Protein AF-A0A967L8W3-F1 (afdb_monomer_lite)

Structure (mmCIF, N/CA/C/O backbone):
data_AF-A0A967L8W3-F1
#
_entry.id   AF-A0A967L8W3-F1
#
loop_
_atom_site.group_PDB
_atom_site.id
_atom_site.type_symbol
_atom_site.label_atom_id
_atom_site.label_alt_id
_atom_site.label_comp_id
_atom_site.label_asym_id
_atom_site.label_entity_id
_atom_site.label_seq_id
_atom_site.pdbx_PDB_ins_code
_atom_site.Cartn_x
_atom_site.Cartn_y
_atom_site.Cartn_z
_atom_site.occupancy
_atom_site.B_iso_or_equiv
_atom_site.auth_seq_id
_atom_site.auth_comp_id
_atom_site.auth_asym_id
_atom_site.auth_atom_id
_atom_site.pdbx_PDB_model_num
ATOM 1 N N . TYR A 1 1 ? 17.346 21.635 -2.320 1.00 33.31 1 TYR A N 1
ATOM 2 C CA . TYR A 1 1 ? 17.661 20.811 -3.501 1.00 33.31 1 TYR A CA 1
ATOM 3 C C . TYR A 1 1 ? 19.162 20.847 -3.716 1.00 33.31 1 TYR A C 1
ATOM 5 O O . TYR A 1 1 ? 19.654 21.741 -4.386 1.00 33.31 1 TYR A O 1
ATOM 13 N N . GLY A 1 2 ? 19.895 19.958 -3.038 1.00 28.59 2 GLY A N 1
ATOM 14 C CA . GLY A 1 2 ? 21.342 19.847 -3.207 1.00 28.59 2 GLY A CA 1
ATOM 15 C C . GLY A 1 2 ? 21.645 19.370 -4.621 1.00 28.59 2 GLY A C 1
ATOM 16 O O . GLY A 1 2 ? 21.092 18.373 -5.081 1.00 28.59 2 GLY A O 1
ATOM 17 N N . HIS A 1 3 ? 22.463 20.132 -5.324 1.00 30.12 3 HIS A N 1
ATOM 18 C CA . HIS A 1 3 ? 22.907 19.837 -6.671 1.00 30.12 3 HIS A CA 1
ATOM 19 C C . HIS A 1 3 ? 23.723 18.535 -6.656 1.00 30.12 3 HIS A C 1
ATOM 21 O O . HIS A 1 3 ? 24.809 18.490 -6.097 1.00 30.12 3 HIS A O 1
ATOM 27 N N . GLY A 1 4 ? 23.167 17.468 -7.229 1.00 34.34 4 GLY A N 1
ATOM 28 C CA . GLY A 1 4 ? 23.874 16.622 -8.196 1.00 34.34 4 GLY A CA 1
ATOM 29 C C . GLY A 1 4 ? 25.126 15.828 -7.803 1.00 34.34 4 GLY A C 1
ATOM 30 O O . GLY A 1 4 ? 25.642 15.156 -8.682 1.00 34.34 4 GLY A O 1
ATOM 31 N N . GLU A 1 5 ? 25.603 15.818 -6.557 1.00 34.72 5 GLU A N 1
ATOM 32 C CA . GLU A 1 5 ? 26.692 14.907 -6.130 1.00 34.72 5 GLU A CA 1
ATOM 33 C C . GLU A 1 5 ? 26.197 13.686 -5.334 1.00 34.72 5 GLU A C 1
ATOM 35 O O . GLU A 1 5 ? 26.957 12.971 -4.683 1.00 34.72 5 GLU A O 1
ATOM 40 N N . GLY A 1 6 ? 24.900 13.391 -5.402 1.00 35.00 6 GLY A N 1
ATOM 41 C CA . GLY A 1 6 ? 24.353 12.154 -4.860 1.00 35.00 6 GLY A CA 1
ATOM 42 C C . GLY A 1 6 ? 24.578 11.000 -5.829 1.00 35.00 6 GLY A C 1
ATOM 43 O O . GLY A 1 6 ? 23.702 10.741 -6.634 1.00 35.00 6 GLY A O 1
ATOM 44 N N . GLY A 1 7 ? 25.712 10.301 -5.741 1.00 42.81 7 GLY A N 1
ATOM 45 C CA . GLY A 1 7 ? 25.950 9.002 -6.390 1.00 42.81 7 GLY A CA 1
ATOM 46 C C . GLY A 1 7 ? 26.901 9.053 -7.586 1.00 42.81 7 GLY A C 1
ATOM 47 O O . GLY A 1 7 ? 26.472 9.148 -8.734 1.00 42.81 7 GLY A O 1
ATOM 48 N N . ALA A 1 8 ? 28.201 8.937 -7.310 1.00 42.66 8 ALA A N 1
ATOM 49 C CA . ALA A 1 8 ? 29.268 8.787 -8.297 1.00 42.66 8 ALA A CA 1
ATOM 50 C C . ALA A 1 8 ? 29.264 7.387 -8.953 1.00 42.66 8 ALA A C 1
ATOM 52 O O . ALA A 1 8 ? 30.201 6.601 -8.811 1.00 42.66 8 ALA A O 1
ATOM 53 N N . GLY A 1 9 ? 28.195 7.061 -9.675 1.00 50.88 9 GLY A N 1
ATOM 54 C CA . GLY A 1 9 ? 28.140 5.918 -10.581 1.00 50.88 9 GLY A CA 1
ATOM 55 C C . GLY A 1 9 ? 28.634 6.323 -11.971 1.00 50.88 9 GLY A C 1
ATOM 56 O O . GLY A 1 9 ? 28.259 7.369 -12.498 1.00 50.88 9 GLY A O 1
ATOM 57 N N . LYS A 1 10 ? 29.466 5.501 -12.619 1.00 53.72 10 LYS A N 1
ATOM 58 C CA . LYS A 1 10 ? 29.806 5.712 -14.037 1.00 53.72 10 LYS A CA 1
ATOM 59 C C . LYS A 1 10 ? 28.53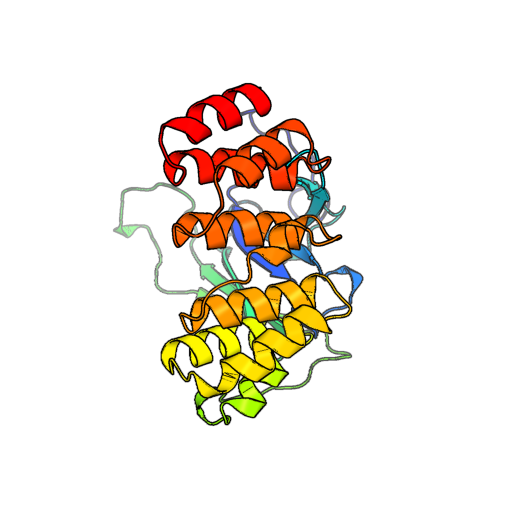5 5.520 -14.875 1.00 53.72 10 LYS A C 1
ATOM 61 O O . LYS A 1 10 ? 27.803 4.558 -14.637 1.00 53.72 10 LYS A O 1
ATOM 66 N N . ARG A 1 11 ? 28.281 6.372 -15.880 1.00 51.03 11 ARG A N 1
ATOM 67 C CA . ARG A 1 11 ? 27.199 6.152 -16.863 1.00 51.03 11 ARG A CA 1
ATOM 68 C C . ARG A 1 11 ? 27.318 4.728 -17.412 1.00 51.03 11 ARG A C 1
ATOM 70 O O . ARG A 1 11 ? 28.370 4.352 -17.924 1.00 51.03 11 ARG A O 1
ATOM 77 N N . GLY A 1 12 ? 26.255 3.942 -17.281 1.00 51.97 12 GLY A N 1
ATOM 78 C CA . GLY A 1 12 ? 26.257 2.536 -17.681 1.00 51.97 12 GLY A CA 1
ATOM 79 C C . GLY A 1 12 ? 26.605 1.530 -16.574 1.00 51.97 12 GLY A C 1
ATOM 80 O O . GLY A 1 12 ? 26.642 0.331 -16.836 1.00 51.97 12 GLY A O 1
ATOM 81 N N . SER A 1 13 ? 26.862 1.990 -15.348 1.00 50.72 13 SER A N 1
ATOM 82 C CA . SER A 1 13 ? 27.056 1.128 -14.179 1.00 50.72 13 SER A CA 1
ATOM 83 C C . SER A 1 13 ? 25.760 0.969 -13.387 1.00 50.72 13 SER A C 1
ATOM 85 O O . SER A 1 13 ? 24.912 1.851 -13.402 1.00 50.72 13 SER A O 1
ATOM 87 N N . ARG A 1 14 ? 25.629 -0.150 -12.666 1.00 52.03 14 ARG A N 1
ATOM 88 C CA . ARG A 1 14 ? 24.577 -0.349 -11.652 1.00 52.03 14 ARG A CA 1
ATOM 89 C C . ARG A 1 14 ? 24.990 0.183 -10.271 1.00 52.03 14 ARG A C 1
ATOM 91 O O . ARG A 1 14 ? 24.305 -0.092 -9.292 1.00 52.03 14 ARG A O 1
ATOM 98 N N . ALA A 1 15 ? 26.146 0.844 -10.165 1.00 50.12 15 ALA A N 1
ATOM 99 C CA . ALA A 1 15 ? 26.648 1.402 -8.914 1.00 50.12 15 ALA A CA 1
ATOM 100 C C . ALA A 1 15 ? 25.994 2.765 -8.668 1.00 50.12 15 ALA A C 1
ATOM 102 O O . ALA A 1 15 ? 25.866 3.530 -9.618 1.00 50.12 15 ALA A O 1
ATOM 103 N N . LEU A 1 16 ? 25.616 3.026 -7.407 1.00 52.22 16 LEU A N 1
ATOM 104 C CA . LEU A 1 16 ? 25.014 4.259 -6.867 1.00 52.22 16 LEU A CA 1
ATOM 105 C C . LEU A 1 16 ? 25.063 5.452 -7.835 1.00 52.22 16 LEU A C 1
ATOM 107 O O . LEU A 1 16 ? 25.998 6.246 -7.789 1.00 52.22 16 LEU A O 1
ATOM 111 N N . TYR A 1 17 ? 24.046 5.573 -8.687 1.00 49.88 17 TYR A N 1
ATOM 112 C CA . TYR A 1 17 ? 23.860 6.702 -9.589 1.00 49.88 17 TYR A CA 1
ATOM 113 C C . TYR A 1 17 ? 22.614 7.456 -9.132 1.00 49.88 17 TYR A C 1
ATOM 115 O O . TYR A 1 17 ? 21.496 6.954 -9.259 1.00 49.88 17 TYR A O 1
ATOM 123 N N . GLY A 1 18 ? 22.790 8.625 -8.525 1.00 45.34 18 GLY A N 1
ATOM 124 C CA . GLY A 1 18 ? 21.669 9.442 -8.062 1.00 45.34 18 GLY A CA 1
ATOM 125 C C . GLY A 1 18 ? 21.593 10.784 -8.783 1.00 45.34 18 GLY A C 1
ATOM 126 O O . GLY A 1 18 ? 22.333 11.051 -9.728 1.00 45.34 18 GLY A O 1
ATOM 127 N N . GLY A 1 19 ? 20.609 11.589 -8.379 1.00 56.03 19 GLY A N 1
ATOM 128 C CA . GLY A 1 19 ? 20.382 12.933 -8.915 1.00 56.03 19 GLY A CA 1
ATOM 129 C C . GLY A 1 19 ? 19.453 13.032 -10.128 1.00 56.03 19 GLY A C 1
ATOM 130 O O . GLY A 1 19 ? 19.681 13.892 -10.969 1.00 56.03 19 GLY A O 1
ATOM 131 N N . HIS A 1 20 ? 18.413 12.199 -10.248 1.00 65.81 20 HIS A N 1
ATOM 132 C CA . HIS A 1 20 ? 17.557 12.212 -11.442 1.00 65.81 20 HIS A CA 1
ATOM 133 C C . HIS A 1 20 ? 16.071 11.950 -11.142 1.00 65.81 20 HIS A C 1
ATOM 135 O O . HIS A 1 20 ? 15.726 11.377 -10.111 1.00 65.81 20 HIS A O 1
ATOM 141 N N . ALA A 1 21 ? 15.193 12.407 -12.043 1.00 80.31 21 ALA A N 1
ATOM 142 C CA . ALA A 1 21 ? 13.739 12.362 -11.901 1.00 80.31 21 ALA A CA 1
ATOM 143 C C . ALA A 1 21 ? 13.207 10.918 -11.835 1.00 80.31 21 ALA A C 1
ATOM 145 O O . ALA A 1 21 ? 13.195 10.197 -12.839 1.00 80.31 21 ALA A O 1
ATOM 146 N N . HIS A 1 22 ? 12.773 10.509 -10.639 1.00 88.75 22 HIS A N 1
ATOM 147 C CA . HIS A 1 22 ? 12.134 9.217 -10.411 1.00 88.75 22 HIS A CA 1
ATOM 148 C C . HIS A 1 22 ? 10.690 9.232 -10.915 1.00 88.75 22 HIS A C 1
ATOM 150 O O . HIS A 1 22 ? 9.924 10.142 -10.598 1.00 88.75 22 HIS A O 1
ATOM 156 N N . VAL A 1 23 ? 10.309 8.194 -11.653 1.00 90.62 23 VAL A N 1
ATOM 157 C CA . VAL A 1 23 ? 8.950 7.976 -12.172 1.00 90.62 23 VAL A CA 1
ATOM 158 C C . VAL A 1 23 ? 8.596 6.500 -12.054 1.00 90.62 23 VAL A C 1
ATOM 160 O O . VAL A 1 23 ? 9.498 5.679 -11.937 1.00 90.62 23 VAL A O 1
ATOM 163 N N . GLY A 1 24 ? 7.306 6.159 -12.048 1.00 93.00 24 GLY A N 1
ATOM 164 C CA . GLY A 1 24 ? 6.825 4.780 -11.903 1.00 93.00 24 GLY A CA 1
ATOM 165 C C . GLY A 1 24 ? 7.282 4.123 -10.602 1.00 93.00 24 GLY A C 1
ATOM 166 O O . GLY A 1 24 ? 8.414 3.668 -10.502 1.00 93.00 24 GLY A O 1
ATOM 167 N N . ALA A 1 25 ? 6.425 4.057 -9.587 1.00 95.06 25 ALA A N 1
ATOM 168 C CA . ALA A 1 25 ? 6.821 3.616 -8.249 1.00 95.06 25 ALA A CA 1
ATOM 169 C C . ALA A 1 25 ? 6.132 2.311 -7.846 1.00 95.06 25 ALA A C 1
ATOM 171 O O . ALA A 1 25 ? 4.906 2.203 -7.852 1.00 95.06 25 ALA A O 1
ATOM 172 N N . MET A 1 26 ? 6.926 1.337 -7.402 1.00 97.19 26 MET A N 1
ATOM 173 C CA . MET A 1 26 ? 6.432 0.030 -6.982 1.00 97.19 26 MET A CA 1
ATOM 174 C C . MET A 1 26 ? 7.164 -0.458 -5.735 1.00 97.19 26 MET A C 1
ATOM 176 O O . MET A 1 26 ? 8.384 -0.558 -5.733 1.00 97.19 26 MET A O 1
ATOM 180 N N . ILE A 1 27 ? 6.426 -0.870 -4.703 1.00 97.62 27 ILE A N 1
ATOM 181 C CA . ILE A 1 27 ? 6.976 -1.738 -3.651 1.00 97.62 27 ILE A CA 1
ATOM 182 C C . ILE A 1 27 ? 6.631 -3.179 -4.012 1.00 97.62 27 ILE A C 1
ATOM 184 O O . ILE A 1 27 ? 5.448 -3.515 -4.121 1.00 97.62 27 ILE A O 1
ATOM 188 N N . TYR A 1 28 ? 7.637 -4.027 -4.229 1.00 98.19 28 TYR A N 1
ATOM 189 C CA . TYR A 1 28 ? 7.394 -5.372 -4.745 1.00 98.19 28 TYR A CA 1
ATOM 190 C C . TYR A 1 28 ? 6.772 -6.291 -3.684 1.00 98.19 28 TYR A C 1
ATOM 192 O O . TYR A 1 28 ? 7.424 -6.689 -2.720 1.00 98.19 28 TYR A O 1
ATOM 200 N N . TYR A 1 29 ? 5.510 -6.673 -3.891 1.00 97.81 29 TYR A N 1
ATOM 201 C CA . TYR A 1 29 ? 4.799 -7.672 -3.081 1.00 97.81 29 TYR A CA 1
ATOM 202 C C . TYR A 1 29 ? 4.155 -8.778 -3.937 1.00 97.81 29 TYR A C 1
ATOM 204 O O . TYR A 1 29 ? 3.252 -9.483 -3.469 1.00 97.81 29 TYR A O 1
ATOM 212 N N . GLY A 1 30 ? 4.654 -8.980 -5.160 1.00 97.56 30 GLY A N 1
ATOM 213 C CA . GLY A 1 30 ? 4.378 -10.174 -5.962 1.00 97.56 30 GLY A CA 1
ATOM 214 C C . GLY A 1 30 ? 5.076 -11.417 -5.400 1.00 97.56 30 GLY A C 1
ATOM 215 O O . GLY A 1 30 ? 5.924 -11.325 -4.511 1.00 97.56 30 GLY A O 1
ATOM 216 N N . ASP A 1 31 ? 4.694 -12.596 -5.882 1.00 97.06 31 ASP A N 1
ATOM 217 C CA . ASP A 1 31 ? 5.218 -13.887 -5.420 1.00 97.06 31 ASP A CA 1
ATOM 218 C C . ASP A 1 31 ? 6.071 -14.634 -6.454 1.00 97.06 31 ASP A C 1
ATOM 220 O O . ASP A 1 31 ? 6.447 -15.778 -6.205 1.00 97.06 31 ASP A O 1
ATOM 224 N N . ASN A 1 32 ? 6.417 -13.985 -7.570 1.00 97.88 32 ASN A N 1
ATOM 225 C CA . ASN A 1 32 ? 7.284 -14.560 -8.595 1.00 97.88 32 ASN A CA 1
ATOM 226 C C . ASN A 1 32 ? 8.773 -14.313 -8.315 1.00 97.88 32 ASN A C 1
ATOM 228 O O . ASN A 1 32 ? 9.544 -15.268 -8.283 1.00 97.88 32 ASN A O 1
ATOM 232 N N . TRP A 1 33 ? 9.200 -13.064 -8.124 1.00 97.62 33 TRP A N 1
ATOM 233 C CA . TRP A 1 33 ? 10.606 -12.752 -7.871 1.00 97.62 33 TRP A CA 1
ATOM 234 C C . TRP A 1 33 ? 11.072 -13.304 -6.512 1.00 97.62 33 TRP A C 1
ATOM 236 O O . TRP A 1 33 ? 10.252 -13.452 -5.600 1.00 97.62 33 TRP A O 1
ATOM 246 N N . PRO A 1 34 ? 12.383 -13.573 -6.357 1.00 97.12 34 PRO A N 1
ATOM 247 C CA . PRO A 1 34 ? 12.975 -13.999 -5.093 1.00 97.12 34 PRO A CA 1
ATOM 248 C C . PRO A 1 34 ? 12.644 -13.088 -3.904 1.00 97.12 34 PRO A C 1
ATOM 250 O O . PRO A 1 34 ? 12.508 -11.870 -4.041 1.00 97.12 34 PRO A O 1
ATOM 253 N N . ASP A 1 35 ? 12.597 -13.684 -2.711 1.00 96.81 35 ASP A N 1
ATOM 254 C CA . ASP A 1 35 ? 12.212 -13.000 -1.469 1.00 96.81 35 ASP A CA 1
ATOM 255 C C . ASP A 1 35 ? 13.133 -11.831 -1.106 1.00 96.81 35 ASP A C 1
ATOM 257 O O . ASP A 1 35 ? 12.677 -10.872 -0.491 1.00 96.81 35 ASP A O 1
ATOM 261 N N . GLU A 1 36 ? 14.387 -11.843 -1.565 1.00 95.38 36 GLU A N 1
ATOM 262 C CA . GLU A 1 36 ? 15.327 -10.725 -1.402 1.00 95.38 36 GLU A CA 1
ATOM 263 C C . GLU A 1 36 ? 14.901 -9.423 -2.110 1.00 95.38 36 GLU A C 1
ATOM 265 O O . GLU A 1 36 ? 15.490 -8.367 -1.874 1.00 95.38 36 GLU A O 1
ATOM 270 N N . TYR A 1 37 ? 13.917 -9.468 -3.011 1.00 96.12 37 TYR A N 1
ATOM 271 C CA . TYR A 1 37 ? 13.352 -8.280 -3.658 1.00 96.12 37 TYR A CA 1
ATOM 272 C C . TYR A 1 37 ? 12.035 -7.841 -3.020 1.00 96.12 37 TYR A C 1
ATOM 274 O O . TYR A 1 37 ? 11.551 -6.741 -3.289 1.00 96.12 37 TYR A O 1
ATOM 282 N N . ARG A 1 38 ? 11.430 -8.689 -2.185 1.00 96.69 38 ARG A N 1
ATOM 283 C CA . ARG A 1 38 ? 10.117 -8.432 -1.606 1.00 96.69 38 ARG A CA 1
ATOM 284 C C . ARG A 1 38 ? 10.197 -7.327 -0.554 1.00 96.69 38 ARG A C 1
ATOM 286 O O . ARG A 1 38 ? 11.027 -7.364 0.344 1.00 96.69 38 ARG A O 1
ATOM 293 N N . GLY A 1 39 ? 9.310 -6.341 -0.660 1.00 96.44 39 GLY A N 1
ATOM 294 C CA . GLY A 1 39 ? 9.293 -5.154 0.197 1.00 96.44 39 GLY A CA 1
ATOM 295 C C . GLY A 1 39 ? 10.276 -4.053 -0.215 1.00 96.44 39 GLY A C 1
ATOM 296 O O . GLY A 1 39 ? 10.273 -2.991 0.403 1.00 96.44 39 GLY A O 1
ATOM 297 N N . HIS A 1 40 ? 11.083 -4.259 -1.259 1.00 97.00 40 HIS A N 1
ATOM 298 C CA . HIS A 1 40 ? 11.929 -3.205 -1.814 1.00 97.00 40 HIS A CA 1
ATOM 299 C C . HIS A 1 40 ? 11.126 -2.240 -2.684 1.00 97.00 40 HIS A C 1
ATOM 301 O O . HIS A 1 40 ? 10.166 -2.635 -3.352 1.00 97.00 40 HIS A O 1
ATOM 307 N N . LEU A 1 41 ? 11.547 -0.976 -2.668 1.00 96.56 41 LEU A N 1
ATOM 308 C CA . LEU A 1 41 ? 11.028 0.082 -3.520 1.00 96.56 41 LEU A CA 1
ATOM 309 C C . LEU A 1 41 ? 11.800 0.093 -4.840 1.00 96.56 41 LEU A C 1
ATOM 311 O O . LEU A 1 41 ? 13.026 0.179 -4.861 1.00 96.56 41 LEU A O 1
ATOM 315 N N . PHE A 1 42 ? 11.064 0.062 -5.939 1.00 96.19 42 PHE A N 1
ATOM 316 C CA . PHE A 1 42 ? 11.574 0.190 -7.290 1.00 96.19 42 PHE A CA 1
ATOM 317 C C . PHE A 1 42 ? 11.008 1.448 -7.928 1.00 96.19 42 PHE A C 1
ATOM 319 O O . PHE A 1 42 ? 9.829 1.765 -7.754 1.00 96.19 42 PHE A O 1
ATOM 326 N N . THR A 1 43 ? 11.863 2.153 -8.662 1.00 94.94 43 THR A N 1
ATOM 327 C CA . THR A 1 43 ? 11.471 3.310 -9.472 1.00 94.94 43 THR A CA 1
ATOM 328 C C . THR A 1 43 ? 12.176 3.278 -10.814 1.00 94.94 43 THR A C 1
ATOM 330 O O . THR A 1 43 ? 13.310 2.807 -10.897 1.00 94.94 43 THR A O 1
ATOM 333 N N . HIS A 1 44 ? 11.542 3.788 -11.865 1.00 92.56 44 HIS A N 1
ATOM 334 C CA . HIS A 1 44 ? 12.295 4.228 -13.031 1.00 92.56 44 HIS A CA 1
ATOM 335 C C . HIS A 1 44 ? 13.026 5.530 -12.734 1.00 92.56 44 HIS A C 1
ATOM 337 O O . HIS A 1 44 ? 12.639 6.320 -11.873 1.00 92.56 44 HIS A O 1
ATOM 343 N N . ASN A 1 45 ? 14.090 5.746 -13.490 1.00 87.62 45 ASN A N 1
ATOM 344 C CA . ASN A 1 45 ? 14.885 6.954 -13.472 1.00 87.62 45 ASN A CA 1
ATOM 345 C C . ASN A 1 45 ? 15.046 7.424 -14.913 1.00 87.62 45 ASN A C 1
ATOM 347 O O . ASN A 1 45 ? 15.748 6.773 -15.692 1.00 87.62 45 ASN A O 1
ATOM 351 N N . LEU A 1 46 ? 14.361 8.522 -15.245 1.00 81.62 46 LEU A N 1
ATOM 352 C CA . LEU A 1 46 ? 14.248 9.027 -16.616 1.00 81.62 46 LEU A CA 1
ATOM 353 C C . LEU A 1 46 ? 15.627 9.269 -17.235 1.00 81.62 46 LEU A C 1
ATOM 355 O O . LEU A 1 46 ? 15.984 8.670 -18.242 1.00 81.62 46 LEU A O 1
ATOM 359 N N . HIS A 1 47 ? 16.454 10.075 -16.579 1.00 79.00 47 HIS A N 1
ATOM 360 C CA . HIS A 1 47 ? 17.772 10.431 -17.105 1.00 79.00 47 HIS A CA 1
ATOM 361 C C . HIS A 1 47 ? 18.802 9.304 -16.983 1.00 79.00 47 HIS A C 1
ATOM 363 O O . HIS A 1 47 ? 19.658 9.133 -17.852 1.00 79.00 47 HIS A O 1
ATOM 369 N N . GLY A 1 48 ? 18.721 8.517 -15.908 1.00 80.25 48 GLY A N 1
ATOM 370 C CA . GLY A 1 48 ? 19.591 7.367 -15.684 1.00 80.25 48 GLY A CA 1
ATOM 371 C C . GLY A 1 48 ? 19.297 6.204 -16.630 1.00 80.25 48 GLY A C 1
ATOM 372 O O . GLY A 1 48 ? 20.155 5.340 -16.799 1.00 80.25 48 GLY A O 1
ATOM 373 N N . ARG A 1 49 ? 18.121 6.197 -17.279 1.00 87.25 49 ARG A N 1
ATOM 374 C CA . ARG A 1 49 ? 17.636 5.129 -18.170 1.00 87.25 49 ARG A CA 1
ATOM 375 C C . ARG A 1 49 ? 17.703 3.772 -17.481 1.00 87.25 49 ARG A C 1
ATOM 377 O O . ARG A 1 49 ? 18.219 2.792 -18.010 1.00 87.25 49 ARG A O 1
ATOM 384 N N . GLN A 1 50 ? 17.246 3.747 -16.237 1.00 87.62 50 GLN A N 1
ATOM 385 C CA . GLN A 1 50 ? 17.445 2.617 -15.343 1.00 87.62 50 GLN A CA 1
ATOM 386 C C . GLN A 1 50 ? 16.237 2.379 -14.448 1.00 87.62 50 GLN A C 1
ATOM 388 O O . GLN A 1 50 ? 15.361 3.233 -14.300 1.00 87.62 50 GLN A O 1
ATOM 393 N N . MET A 1 51 ? 16.207 1.192 -13.852 1.00 91.75 51 MET A N 1
ATOM 394 C CA . MET A 1 51 ? 15.316 0.859 -12.752 1.00 91.75 51 MET A CA 1
ATOM 395 C C . MET A 1 51 ? 16.127 0.856 -11.462 1.00 91.75 51 MET A C 1
ATOM 397 O O . MET A 1 51 ? 16.958 -0.029 -11.247 1.00 91.75 51 MET A O 1
ATOM 401 N N . ASN A 1 52 ? 15.868 1.830 -10.598 1.00 91.56 52 ASN A N 1
ATOM 402 C CA . ASN A 1 52 ? 16.468 1.885 -9.279 1.00 91.56 52 ASN A CA 1
ATOM 403 C C . ASN A 1 52 ? 15.847 0.844 -8.343 1.00 91.56 52 ASN A C 1
ATOM 405 O O . ASN A 1 52 ? 14.645 0.580 -8.407 1.00 91.56 52 ASN A O 1
ATOM 409 N N . ARG A 1 53 ? 16.663 0.314 -7.424 1.00 92.81 53 ARG A N 1
ATOM 410 C CA . ARG A 1 53 ? 16.235 -0.570 -6.327 1.00 92.81 53 ARG A CA 1
ATOM 411 C C . ARG A 1 53 ? 16.665 0.021 -4.989 1.00 92.81 53 ARG A C 1
ATOM 413 O O . ARG A 1 53 ? 17.853 0.244 -4.740 1.00 92.81 53 ARG A O 1
ATOM 420 N N . GLN A 1 54 ? 15.698 0.219 -4.107 1.00 93.00 54 GLN A N 1
ATOM 421 C CA . GLN A 1 54 ? 15.861 0.862 -2.810 1.00 93.00 54 GLN A CA 1
ATOM 422 C C . GLN A 1 54 ? 15.215 0.022 -1.699 1.00 93.00 54 GLN A C 1
ATOM 424 O O . GLN A 1 54 ? 14.319 -0.788 -1.940 1.00 93.00 54 GLN A O 1
ATOM 429 N N . VAL A 1 55 ? 15.682 0.210 -0.470 1.00 94.12 55 VAL A N 1
ATOM 430 C CA . VAL A 1 55 ? 15.212 -0.479 0.733 1.00 94.12 55 VAL A CA 1
ATOM 431 C C . VAL A 1 55 ? 14.668 0.559 1.703 1.00 94.12 55 VAL A C 1
ATOM 433 O O . VAL A 1 55 ? 15.377 1.495 2.071 1.00 94.12 55 VAL A O 1
ATOM 436 N N . ASN A 1 56 ? 13.425 0.369 2.140 1.00 93.12 56 ASN A N 1
ATOM 437 C CA . ASN A 1 56 ? 12.795 1.226 3.139 1.00 93.12 56 ASN A CA 1
ATOM 438 C C . ASN A 1 56 ? 13.161 0.719 4.538 1.00 93.12 56 ASN A C 1
ATOM 440 O O . ASN A 1 56 ? 12.792 -0.393 4.917 1.00 93.12 56 ASN A O 1
ATOM 444 N N . LYS A 1 57 ? 13.865 1.535 5.318 1.00 93.50 57 LYS A N 1
ATOM 445 C CA . LYS A 1 57 ? 14.204 1.273 6.720 1.00 93.50 57 LYS A CA 1
ATOM 446 C C . LYS A 1 57 ? 13.335 2.145 7.612 1.00 93.50 57 LYS A C 1
ATOM 448 O O . LYS A 1 57 ? 13.155 3.321 7.327 1.00 93.50 57 LYS A O 1
ATOM 453 N N . ARG A 1 58 ? 12.771 1.590 8.685 1.00 91.06 58 ARG A N 1
ATOM 454 C CA . ARG A 1 58 ? 11.990 2.385 9.646 1.00 91.06 58 ARG A CA 1
ATOM 455 C C . ARG A 1 58 ? 12.895 3.415 10.321 1.00 91.06 58 ARG A C 1
ATOM 457 O O . ARG A 1 58 ? 13.956 3.050 10.818 1.00 91.06 58 ARG A O 1
ATOM 464 N N . PHE A 1 59 ? 12.444 4.665 10.365 1.00 91.88 59 PHE A N 1
ATOM 465 C CA . PHE A 1 59 ? 13.110 5.744 11.090 1.00 91.88 59 PHE A CA 1
ATOM 466 C C . PHE A 1 59 ? 12.059 6.694 11.667 1.00 91.88 59 PHE A C 1
ATOM 468 O O . PHE A 1 59 ? 11.256 7.277 10.935 1.00 91.88 59 PHE A O 1
ATOM 475 N N . GLY A 1 60 ? 12.029 6.798 12.994 1.00 91.19 60 GLY A N 1
ATOM 476 C CA . GLY A 1 60 ? 11.001 7.537 13.719 1.00 91.19 60 GLY A CA 1
ATOM 477 C C . GLY A 1 60 ? 9.571 7.111 13.354 1.00 91.19 60 GLY A C 1
ATOM 478 O O . GLY A 1 60 ? 9.239 5.921 13.361 1.00 91.19 60 GLY A O 1
ATOM 479 N N . SER A 1 61 ? 8.721 8.083 13.012 1.00 91.75 61 SER A N 1
ATOM 480 C CA . SER A 1 61 ? 7.343 7.871 12.537 1.00 91.75 61 SER A CA 1
ATOM 481 C C . SER A 1 61 ? 7.232 7.545 11.037 1.00 91.75 61 SER A C 1
ATOM 483 O O . SER A 1 61 ? 6.124 7.338 10.538 1.00 91.75 61 SER A O 1
ATOM 485 N N . GLY A 1 62 ? 8.358 7.468 10.318 1.00 91.62 62 GLY A N 1
ATOM 486 C CA . GLY A 1 62 ? 8.417 7.257 8.874 1.00 91.62 62 GLY A CA 1
ATOM 487 C C . GLY A 1 62 ? 9.458 6.220 8.448 1.00 91.62 62 GLY A C 1
ATOM 488 O O . GLY A 1 62 ? 9.688 5.208 9.122 1.00 91.62 62 GLY A O 1
ATOM 489 N N . TYR A 1 63 ? 10.055 6.463 7.280 1.00 92.12 63 TYR A N 1
ATOM 490 C CA . TYR A 1 63 ? 11.052 5.587 6.675 1.00 92.12 63 TYR A CA 1
ATOM 491 C C . TYR A 1 63 ? 12.212 6.394 6.099 1.00 92.12 63 TYR A C 1
ATOM 493 O O . TYR A 1 63 ? 12.002 7.392 5.412 1.00 92.12 63 TYR A O 1
ATOM 501 N N . GLU A 1 64 ? 13.424 5.897 6.310 1.00 92.31 64 GLU A N 1
ATOM 502 C CA . GLU A 1 64 ? 14.589 6.238 5.508 1.00 92.31 64 GLU A CA 1
ATOM 503 C C . GLU A 1 64 ? 14.695 5.255 4.351 1.00 92.31 64 GLU A C 1
ATOM 505 O O . GLU A 1 64 ? 14.809 4.041 4.538 1.00 92.31 64 GLU A O 1
ATOM 510 N N . THR A 1 65 ? 14.664 5.782 3.135 1.00 90.19 65 THR A N 1
ATOM 511 C CA . THR A 1 65 ? 14.829 4.970 1.936 1.00 90.19 65 THR A CA 1
ATOM 512 C C . THR A 1 65 ? 16.283 5.036 1.497 1.00 90.19 65 THR A C 1
ATOM 514 O O . THR A 1 65 ? 16.797 6.113 1.205 1.00 90.19 65 THR A O 1
ATOM 517 N N . VAL A 1 66 ? 16.954 3.885 1.449 1.00 89.94 66 VAL A N 1
ATOM 518 C CA . VAL A 1 66 ? 18.367 3.789 1.061 1.00 89.94 66 VAL A CA 1
ATOM 519 C C . VAL A 1 66 ? 18.531 2.957 -0.202 1.00 89.94 66 VAL A C 1
ATOM 521 O O . VAL A 1 66 ? 17.793 2.001 -0.435 1.00 89.94 66 VAL A O 1
ATOM 524 N N . HIS A 1 67 ? 19.521 3.283 -1.027 1.00 88.62 67 HIS A N 1
ATOM 525 C CA . HIS A 1 67 ? 19.838 2.478 -2.202 1.00 88.62 67 HIS A CA 1
ATOM 526 C C . HIS A 1 67 ? 20.274 1.059 -1.799 1.00 88.62 67 HIS A C 1
ATOM 528 O O . HIS A 1 67 ? 21.021 0.874 -0.840 1.00 88.62 67 HIS A O 1
ATOM 534 N N . SER A 1 68 ? 19.845 0.047 -2.554 1.00 89.19 68 SER A N 1
ATOM 535 C CA . SER A 1 68 ? 20.086 -1.372 -2.230 1.00 89.19 68 SER A CA 1
ATOM 536 C C . SER A 1 68 ? 21.505 -1.884 -2.533 1.00 89.19 68 SER A C 1
ATOM 538 O O . SER A 1 68 ? 21.784 -3.071 -2.396 1.00 89.19 68 SER A O 1
ATOM 540 N N . GLY A 1 69 ? 22.398 -1.001 -2.981 1.00 84.50 69 GLY A N 1
ATOM 541 C CA . GLY A 1 69 ? 23.762 -1.320 -3.415 1.00 84.50 69 GLY A CA 1
ATOM 542 C C . GLY A 1 69 ? 23.899 -1.575 -4.919 1.00 84.50 69 GLY A C 1
ATOM 543 O O . GLY A 1 69 ? 24.985 -1.387 -5.456 1.00 84.50 69 GLY A O 1
ATOM 544 N N . SER A 1 70 ? 22.809 -1.908 -5.622 1.00 82.25 70 SER A N 1
ATOM 545 C CA . SER A 1 70 ? 22.803 -1.992 -7.089 1.00 82.25 70 SER A CA 1
ATOM 546 C C . SER A 1 70 ? 21.458 -1.620 -7.710 1.00 82.25 70 SER A C 1
ATOM 548 O O . SER A 1 70 ? 20.404 -1.965 -7.173 1.00 82.25 70 SER A O 1
ATOM 550 N N . ASP A 1 71 ? 21.503 -0.964 -8.868 1.00 86.00 71 ASP A N 1
ATOM 551 C CA . ASP A 1 71 ? 20.329 -0.773 -9.719 1.00 86.00 71 ASP A CA 1
ATOM 552 C C . ASP A 1 71 ? 19.900 -2.092 -10.376 1.00 86.00 71 ASP A C 1
ATOM 554 O O . ASP A 1 71 ? 20.714 -2.981 -10.643 1.00 86.00 71 ASP A O 1
ATOM 558 N N . HIS A 1 72 ? 18.601 -2.236 -10.632 1.00 90.88 72 HIS A N 1
ATOM 559 C CA . HIS A 1 72 ? 18.021 -3.496 -11.087 1.00 90.88 72 HIS A CA 1
ATOM 560 C C . HIS A 1 72 ? 18.202 -3.720 -12.594 1.00 90.88 72 HIS A C 1
ATOM 562 O O . HIS A 1 72 ? 18.516 -4.826 -13.036 1.00 90.88 72 HIS A O 1
ATOM 568 N N . LEU A 1 73 ? 18.043 -2.656 -13.382 1.00 88.44 73 LEU A N 1
ATOM 569 C CA . LEU A 1 73 ? 18.115 -2.675 -14.842 1.00 88.44 73 LEU A CA 1
ATOM 570 C C . LEU A 1 73 ? 18.735 -1.373 -15.347 1.00 88.44 73 LEU A C 1
ATOM 572 O O . LEU A 1 73 ? 18.468 -0.320 -14.781 1.00 88.44 73 LEU A O 1
ATOM 576 N N . LEU A 1 74 ? 19.483 -1.451 -16.445 1.00 89.31 74 LEU A N 1
ATOM 577 C CA . LEU A 1 74 ? 19.920 -0.313 -17.249 1.00 89.31 74 LEU A CA 1
ATOM 578 C C . LEU A 1 74 ? 19.492 -0.554 -18.699 1.00 89.31 74 LEU A C 1
ATOM 580 O O . LEU A 1 74 ? 19.697 -1.650 -19.222 1.00 89.31 74 LEU A O 1
ATOM 584 N N . VAL A 1 75 ? 18.980 0.486 -19.348 1.00 89.62 75 VAL A N 1
ATOM 585 C CA . VAL A 1 75 ? 18.638 0.503 -20.768 1.00 89.62 75 VAL A CA 1
ATOM 586 C C . VAL A 1 75 ? 19.640 1.397 -21.514 1.00 89.62 75 VAL A C 1
ATOM 588 O O . VAL A 1 75 ? 19.787 2.577 -21.184 1.00 89.62 75 VAL A O 1
ATOM 591 N N . PRO A 1 76 ? 20.387 0.860 -22.496 1.00 88.31 76 PRO A N 1
ATOM 592 C CA . PRO A 1 76 ? 21.436 1.620 -23.173 1.00 88.31 76 PRO A CA 1
ATOM 593 C C . PRO A 1 76 ? 20.899 2.647 -24.182 1.00 88.31 76 PRO A C 1
ATOM 595 O O . PRO A 1 76 ? 21.583 3.651 -24.404 1.00 88.31 76 PRO A O 1
ATOM 598 N N . ASP A 1 77 ? 19.707 2.427 -24.755 1.00 89.81 77 ASP A N 1
ATOM 599 C CA . ASP A 1 77 ? 19.071 3.343 -25.715 1.00 89.81 77 ASP A CA 1
ATOM 600 C C . ASP A 1 77 ? 18.843 4.717 -25.069 1.00 89.81 77 ASP A C 1
ATOM 602 O O . ASP A 1 77 ? 18.305 4.825 -23.971 1.00 89.81 77 ASP A O 1
ATOM 606 N N . SER A 1 78 ? 19.298 5.786 -25.724 1.00 87.88 78 SER A N 1
ATOM 607 C CA . SER A 1 78 ? 19.125 7.166 -25.257 1.00 87.88 78 SER A CA 1
ATOM 608 C C . SER A 1 78 ? 17.687 7.667 -25.315 1.00 87.88 78 SER A C 1
ATOM 610 O O . SER A 1 78 ? 17.404 8.682 -24.684 1.00 87.88 78 SER A O 1
ATOM 612 N N . ARG A 1 79 ? 16.813 6.983 -26.057 1.00 90.44 79 ARG A N 1
ATOM 613 C CA . ARG A 1 79 ? 15.402 7.347 -26.204 1.00 90.44 79 ARG A CA 1
ATOM 614 C C . ARG A 1 79 ? 14.507 6.775 -25.106 1.00 90.44 79 ARG A C 1
ATOM 616 O O . ARG A 1 79 ? 13.379 7.217 -24.946 1.00 90.44 79 ARG A O 1
ATOM 623 N N . PHE A 1 80 ? 15.010 5.814 -24.333 1.00 90.62 80 PHE A N 1
ATOM 624 C CA . PHE A 1 80 ? 14.225 5.148 -23.302 1.00 90.62 80 PHE A CA 1
ATOM 625 C C . PHE A 1 80 ? 13.781 6.123 -22.204 1.00 90.62 80 PHE A C 1
ATOM 627 O O . PHE A 1 80 ? 14.620 6.673 -21.486 1.00 90.62 80 PHE A O 1
ATOM 634 N N . MET A 1 81 ? 12.469 6.238 -22.002 1.00 90.75 81 MET A N 1
ATOM 635 C CA . MET A 1 81 ? 11.866 6.882 -20.838 1.00 90.75 81 MET A CA 1
ATOM 636 C C . MET A 1 81 ? 10.906 5.917 -20.150 1.00 90.75 81 MET A C 1
ATOM 638 O O . MET A 1 81 ? 9.767 5.737 -20.573 1.00 90.75 81 MET A O 1
ATOM 642 N N . GLY A 1 82 ? 11.355 5.292 -19.061 1.00 91.38 82 GLY A N 1
ATOM 643 C CA . GLY A 1 82 ? 10.475 4.469 -18.232 1.00 91.38 82 GLY A CA 1
ATOM 644 C C . GLY A 1 82 ? 9.331 5.300 -17.644 1.00 91.38 82 GLY A C 1
ATOM 645 O O . GLY A 1 82 ? 9.533 6.459 -17.294 1.00 91.38 82 GLY A O 1
ATOM 646 N N . VAL A 1 83 ? 8.142 4.712 -17.523 1.00 92.50 83 VAL A N 1
ATOM 647 C CA . VAL A 1 83 ? 6.923 5.416 -17.085 1.00 92.50 83 VAL A CA 1
ATOM 648 C C . VAL A 1 83 ? 6.332 4.792 -15.826 1.00 92.50 83 VAL A C 1
ATOM 650 O O . VAL A 1 83 ? 6.088 5.497 -14.849 1.00 92.50 83 VAL A O 1
ATOM 653 N N . GLU A 1 84 ? 6.100 3.479 -15.821 1.00 95.44 84 GLU A N 1
ATOM 654 C CA . GLU A 1 84 ? 5.359 2.804 -14.749 1.00 95.44 84 GLU A CA 1
ATOM 655 C C . GLU A 1 84 ? 5.900 1.399 -14.470 1.00 95.44 84 GLU A C 1
ATOM 657 O O . GLU A 1 84 ? 6.402 0.727 -15.369 1.00 95.44 84 GLU A O 1
ATOM 662 N N . LEU A 1 85 ? 5.751 0.953 -13.217 1.00 96.69 85 LEU A N 1
ATOM 663 C CA . LEU A 1 85 ? 6.106 -0.377 -12.723 1.00 96.69 85 LEU A CA 1
ATOM 664 C C . LEU A 1 85 ? 4.930 -0.986 -11.952 1.00 96.69 85 LEU A C 1
ATOM 666 O O . LEU A 1 85 ? 4.477 -0.423 -10.957 1.00 96.69 85 LEU A O 1
ATOM 670 N N . LYS A 1 86 ? 4.452 -2.172 -12.346 1.00 97.06 86 LYS A N 1
ATOM 671 C CA . LYS A 1 86 ? 3.401 -2.901 -11.605 1.00 97.06 86 LYS A CA 1
ATOM 672 C C . LYS A 1 86 ? 3.613 -4.402 -11.650 1.00 97.06 86 LYS A C 1
ATOM 674 O O . LYS A 1 86 ? 3.914 -4.941 -12.702 1.00 97.06 86 LYS A O 1
ATOM 679 N N . TYR A 1 87 ? 3.373 -5.105 -10.545 1.00 97.38 87 TYR A N 1
ATOM 680 C CA . TYR A 1 87 ? 3.280 -6.567 -10.569 1.00 97.38 87 TYR A CA 1
ATOM 681 C C . TYR A 1 87 ? 1.847 -7.045 -10.828 1.00 97.38 87 TYR A C 1
ATOM 683 O O . TYR A 1 87 ? 0.876 -6.419 -10.392 1.00 97.38 87 TYR A O 1
ATOM 691 N N . GLY A 1 88 ? 1.729 -8.154 -11.556 1.00 96.56 88 GLY A N 1
ATOM 692 C CA . GLY A 1 88 ? 0.456 -8.745 -11.971 1.00 96.56 88 GLY A CA 1
ATOM 693 C C . GLY A 1 88 ? 0.019 -9.976 -11.160 1.00 96.56 88 GLY A C 1
ATOM 694 O O . GLY A 1 88 ? 0.656 -10.335 -10.162 1.00 96.56 88 GLY A O 1
ATOM 695 N N . PRO A 1 89 ? -1.060 -10.659 -11.593 1.00 97.38 89 PRO A N 1
ATOM 696 C CA . PRO A 1 89 ? -1.554 -11.894 -10.970 1.00 97.38 89 PRO A CA 1
ATOM 697 C C . PRO A 1 89 ? -0.562 -13.063 -11.043 1.00 97.38 89 PRO A C 1
ATOM 699 O O . PRO A 1 89 ? -0.635 -13.971 -10.220 1.00 97.38 89 PRO A O 1
ATOM 702 N N . ASP A 1 90 ? 0.363 -13.036 -12.003 1.00 97.38 90 ASP A N 1
ATOM 703 C CA . ASP A 1 90 ? 1.464 -13.994 -12.149 1.00 97.38 90 ASP A CA 1
ATOM 704 C C . ASP A 1 90 ? 2.705 -13.607 -11.327 1.00 97.38 90 ASP A C 1
ATOM 706 O O . ASP A 1 90 ? 3.749 -14.243 -11.439 1.00 97.38 90 ASP A O 1
ATOM 710 N N . GLY A 1 91 ? 2.621 -12.534 -10.533 1.00 97.88 91 GLY A N 1
ATOM 711 C CA . GLY A 1 91 ? 3.694 -12.041 -9.672 1.00 97.88 91 GLY A CA 1
ATOM 712 C C . GLY A 1 91 ? 4.857 -11.384 -10.420 1.00 97.88 91 GLY A C 1
ATOM 713 O O . GLY A 1 91 ? 5.691 -10.747 -9.773 1.00 97.88 91 GLY A O 1
ATOM 714 N N . ALA A 1 92 ? 4.925 -11.515 -11.747 1.00 97.75 92 ALA A N 1
ATOM 715 C CA . ALA A 1 92 ? 5.905 -10.847 -12.593 1.00 97.75 92 ALA A CA 1
ATOM 716 C C . ALA A 1 92 ? 5.676 -9.333 -12.593 1.00 97.75 92 ALA A C 1
ATOM 718 O O . ALA A 1 92 ? 4.556 -8.864 -12.370 1.00 97.75 92 ALA A O 1
ATOM 719 N N . VAL A 1 93 ? 6.738 -8.574 -12.856 1.00 97.81 93 VAL A N 1
ATOM 720 C CA . VAL A 1 93 ? 6.690 -7.112 -12.941 1.00 97.81 93 VAL A CA 1
ATOM 721 C C . VAL A 1 93 ? 6.553 -6.701 -14.393 1.00 97.81 93 VAL A C 1
ATOM 723 O O . VAL A 1 93 ? 7.310 -7.137 -15.254 1.00 97.81 93 VAL A O 1
ATOM 726 N N . TYR A 1 94 ? 5.588 -5.841 -14.650 1.00 96.94 94 TYR A N 1
ATOM 727 C CA . TYR A 1 94 ? 5.330 -5.204 -15.920 1.00 96.94 94 TYR A CA 1
ATOM 728 C C . TYR A 1 94 ? 5.864 -3.783 -15.840 1.00 96.94 94 TYR A C 1
ATOM 730 O O . TYR A 1 94 ? 5.602 -3.080 -14.859 1.00 96.94 94 TYR A O 1
ATOM 738 N N . MET A 1 95 ? 6.615 -3.378 -16.856 1.00 95.44 95 MET A N 1
ATOM 739 C CA . MET A 1 95 ? 7.073 -2.005 -16.998 1.00 95.44 95 MET A CA 1
ATOM 740 C C . MET A 1 95 ? 6.642 -1.445 -18.339 1.00 95.44 95 MET A C 1
ATOM 742 O O . MET A 1 95 ? 6.562 -2.186 -19.322 1.00 95.44 95 MET A O 1
ATOM 746 N N . THR A 1 96 ? 6.384 -0.147 -18.368 1.00 95.62 96 THR A N 1
ATOM 747 C CA . THR A 1 96 ? 6.085 0.572 -19.603 1.00 95.62 96 THR A CA 1
ATOM 748 C C . THR A 1 96 ? 7.098 1.670 -19.829 1.00 95.62 96 THR A C 1
ATOM 750 O O . THR A 1 96 ? 7.580 2.277 -18.869 1.00 95.62 96 THR A O 1
ATOM 753 N N . ASP A 1 97 ? 7.372 1.959 -21.089 1.00 93.88 97 ASP A N 1
ATOM 754 C CA . ASP A 1 97 ? 8.172 3.104 -21.485 1.00 93.88 97 ASP A CA 1
ATOM 755 C C . ASP A 1 97 ? 7.496 3.916 -22.591 1.00 93.88 97 ASP A C 1
ATOM 757 O O . ASP A 1 97 ? 6.485 3.531 -23.181 1.00 93.88 97 ASP A O 1
ATOM 761 N N . TRP A 1 98 ? 8.076 5.082 -22.809 1.00 92.12 98 TRP A N 1
ATOM 762 C CA . TRP A 1 98 ? 7.841 5.962 -23.932 1.00 92.12 98 TRP A CA 1
ATOM 763 C C . TRP A 1 98 ? 9.213 6.240 -24.561 1.00 92.12 98 TRP A C 1
ATOM 765 O O . TRP A 1 98 ? 10.193 6.429 -23.838 1.00 92.12 98 TRP A O 1
ATOM 775 N N . GLN A 1 99 ? 9.318 6.186 -25.887 1.00 92.06 99 GLN A N 1
ATOM 776 C CA . GLN A 1 99 ? 10.586 6.368 -26.593 1.00 92.06 99 GLN A CA 1
ATOM 777 C C . GLN A 1 99 ? 10.655 7.777 -27.193 1.00 92.06 99 GLN A C 1
ATOM 779 O O . GLN A 1 99 ? 9.937 8.075 -28.138 1.00 92.06 99 GLN A O 1
ATOM 784 N N . ASP A 1 100 ? 11.535 8.634 -26.668 1.00 91.06 100 ASP A N 1
ATOM 785 C CA . ASP A 1 100 ? 11.730 10.006 -27.158 1.00 91.06 100 ASP A CA 1
ATOM 786 C C . ASP A 1 100 ? 13.177 10.478 -26.934 1.00 91.06 100 ASP A C 1
ATOM 788 O O . ASP A 1 100 ? 13.830 10.136 -25.948 1.00 91.06 100 ASP A O 1
ATOM 792 N N . GLN A 1 101 ? 13.704 11.282 -27.857 1.00 86.75 101 GLN A N 1
ATOM 793 C CA . GLN A 1 101 ? 15.015 11.921 -27.699 1.00 86.75 101 GLN A CA 1
ATOM 794 C C . GLN A 1 101 ? 14.983 13.101 -26.717 1.00 86.75 101 GLN A C 1
ATOM 796 O O . GLN A 1 101 ? 16.023 13.472 -26.165 1.00 86.75 101 GLN A O 1
ATOM 801 N N . GLN A 1 102 ? 13.813 13.705 -26.529 1.00 81.56 102 GLN A N 1
ATOM 802 C CA . GLN A 1 102 ? 13.567 14.814 -25.624 1.00 81.56 102 GLN A CA 1
ATOM 803 C C . GLN A 1 102 ? 13.265 14.296 -24.218 1.00 81.56 102 GLN A C 1
ATOM 805 O O . GLN A 1 102 ? 12.570 13.306 -24.027 1.00 81.56 102 GLN A O 1
ATOM 810 N N . HIS A 1 103 ? 13.765 15.016 -23.216 1.00 74.75 103 HIS A N 1
ATOM 811 C CA . HIS A 1 103 ? 13.514 14.754 -21.799 1.00 74.75 103 HIS A CA 1
ATOM 812 C C . HIS A 1 103 ? 13.136 16.089 -21.127 1.00 74.75 103 HIS A C 1
ATOM 814 O O . HIS A 1 103 ? 13.672 17.130 -21.508 1.00 74.75 103 HIS A O 1
ATOM 820 N N . CYS A 1 104 ? 12.275 16.077 -20.101 1.00 76.62 104 CYS A N 1
ATOM 821 C CA . CYS A 1 104 ? 11.888 17.240 -19.264 1.00 76.62 104 CYS A CA 1
ATOM 822 C C . CYS A 1 104 ? 10.890 18.262 -19.862 1.00 76.62 104 CYS A C 1
ATOM 824 O O . CYS A 1 104 ? 10.033 17.938 -20.669 1.00 76.62 104 CYS A O 1
ATOM 826 N N . HIS A 1 105 ? 10.880 19.496 -19.345 1.00 75.69 105 HIS A N 1
ATOM 827 C CA . HIS A 1 105 ? 9.845 20.497 -19.605 1.00 75.69 105 HIS A CA 1
ATOM 828 C C . HIS A 1 105 ? 10.135 21.280 -20.889 1.00 75.69 105 HIS A C 1
ATOM 830 O O . HIS A 1 105 ? 10.714 22.364 -20.844 1.00 75.69 105 HIS A O 1
ATOM 836 N N . ASN A 1 106 ? 9.722 20.740 -22.034 1.00 80.38 106 ASN A N 1
ATOM 837 C CA . ASN A 1 106 ? 9.678 21.490 -23.285 1.00 80.38 106 ASN A CA 1
ATOM 838 C C . ASN A 1 106 ? 8.232 21.821 -23.664 1.00 80.38 106 ASN A C 1
ATOM 840 O O . ASN A 1 106 ? 7.382 20.937 -23.758 1.00 80.38 106 ASN A O 1
ATOM 844 N N . THR A 1 107 ? 7.962 23.109 -23.855 1.00 83.06 107 THR A N 1
ATOM 845 C CA . THR A 1 107 ? 6.620 23.640 -24.124 1.00 83.06 107 THR A CA 1
ATOM 846 C C . THR A 1 107 ? 6.209 23.542 -25.588 1.00 83.06 107 THR A C 1
ATOM 848 O O . THR A 1 107 ? 5.042 23.753 -25.899 1.00 83.06 107 THR A O 1
ATOM 851 N N . ARG A 1 108 ? 7.146 23.237 -26.490 1.00 88.25 108 ARG A N 1
ATOM 852 C CA . ARG A 1 108 ? 6.852 23.005 -27.905 1.00 88.25 108 ARG A CA 1
ATOM 853 C C . ARG A 1 108 ? 6.285 21.606 -28.067 1.00 88.25 108 ARG A C 1
ATOM 855 O O . ARG A 1 108 ? 7.005 20.635 -27.882 1.00 88.25 108 ARG A O 1
ATOM 862 N N . GLU A 1 109 ? 4.996 21.483 -28.348 1.00 81.19 109 GLU A N 1
ATOM 863 C CA . GLU A 1 109 ? 4.343 20.173 -28.401 1.00 81.19 109 GLU A CA 1
ATOM 864 C C . GLU A 1 109 ? 4.826 19.315 -29.576 1.00 81.19 109 GLU A C 1
ATOM 866 O O . GLU A 1 109 ? 4.881 18.093 -29.465 1.00 81.19 109 GLU A O 1
ATOM 871 N N . GLU A 1 110 ? 5.205 19.956 -30.680 1.00 86.00 110 GLU A N 1
ATOM 872 C CA . GLU A 1 110 ? 5.568 19.330 -31.949 1.00 86.00 110 GLU A CA 1
ATOM 873 C C . GLU A 1 110 ? 6.882 18.542 -31.921 1.00 86.00 110 GLU A C 1
ATOM 875 O O . GLU A 1 110 ? 7.157 17.783 -32.846 1.00 86.00 110 GLU A O 1
ATOM 880 N N . ILE A 1 111 ? 7.703 18.723 -30.884 1.00 87.00 111 ILE A N 1
ATOM 881 C CA . ILE A 1 111 ? 8.997 18.040 -30.783 1.00 87.00 111 ILE A CA 1
ATOM 882 C C . ILE A 1 111 ? 8.899 16.674 -30.101 1.00 87.00 111 ILE A C 1
ATOM 884 O O . ILE A 1 111 ? 9.876 15.930 -30.128 1.00 87.00 111 ILE A O 1
ATOM 888 N N . TRP A 1 112 ? 7.777 16.400 -29.430 1.00 88.00 112 TRP A N 1
ATOM 889 C CA . TRP A 1 112 ? 7.567 15.173 -28.673 1.00 88.00 112 TRP A CA 1
ATOM 890 C C . TRP A 1 112 ? 7.138 14.051 -29.618 1.00 88.00 112 TRP A C 1
ATOM 892 O O . TRP A 1 112 ? 6.074 14.120 -30.239 1.00 88.00 112 TRP A O 1
ATOM 902 N N . ASP A 1 113 ? 7.937 12.994 -29.695 1.00 89.19 113 ASP A N 1
ATOM 903 C CA . ASP A 1 113 ? 7.633 11.790 -30.456 1.00 89.19 113 ASP A CA 1
ATOM 904 C C . ASP A 1 113 ? 6.730 10.869 -29.639 1.00 89.19 113 ASP A C 1
ATOM 906 O O . ASP A 1 113 ? 7.189 10.037 -28.871 1.00 89.19 113 ASP A O 1
ATOM 910 N N . ARG A 1 114 ? 5.415 10.988 -29.816 1.00 87.06 114 ARG A N 1
ATOM 911 C CA . ARG A 1 114 ? 4.418 10.165 -29.105 1.00 87.06 114 ARG A CA 1
ATOM 912 C C . ARG A 1 114 ? 4.068 8.862 -29.833 1.00 87.06 114 ARG A C 1
ATOM 914 O O . ARG A 1 114 ? 3.035 8.267 -29.530 1.00 87.06 114 ARG A O 1
ATOM 921 N N . SER A 1 115 ? 4.853 8.464 -30.834 1.00 91.12 115 SER A N 1
ATOM 922 C CA . SER A 1 115 ? 4.493 7.360 -31.731 1.00 91.12 115 SER A CA 1
ATOM 923 C C . SER A 1 115 ? 4.934 5.980 -31.243 1.00 91.12 115 SER A C 1
ATOM 925 O O . SER A 1 115 ? 4.363 4.984 -31.688 1.00 91.12 115 SER A O 1
ATOM 927 N N . ASP A 1 116 ? 5.905 5.916 -30.325 1.00 92.12 116 ASP A N 1
ATOM 928 C CA . ASP A 1 116 ? 6.562 4.669 -29.930 1.00 92.12 116 ASP A CA 1
ATOM 929 C C . ASP A 1 116 ? 6.671 4.498 -28.404 1.00 92.12 116 ASP A C 1
ATOM 931 O O . ASP A 1 116 ? 6.747 5.452 -27.628 1.00 92.12 116 ASP A O 1
ATOM 935 N N . GLY A 1 117 ? 6.667 3.246 -27.968 1.00 92.38 117 GLY A N 1
ATOM 936 C CA . GLY A 1 117 ? 6.660 2.835 -26.573 1.00 92.38 117 GLY A CA 1
ATOM 937 C C . GLY A 1 117 ? 6.356 1.347 -26.441 1.00 92.38 117 GLY A C 1
ATOM 938 O O . GLY A 1 117 ? 5.837 0.693 -27.347 1.00 92.38 117 GLY A O 1
ATOM 939 N N . GLY A 1 118 ? 6.688 0.795 -25.288 1.00 94.00 118 GLY A N 1
ATOM 940 C CA . GLY A 1 118 ? 6.710 -0.632 -25.041 1.00 94.00 118 GLY A CA 1
ATOM 941 C C . GLY A 1 118 ? 6.058 -1.006 -23.721 1.00 94.00 118 GLY A C 1
ATOM 942 O O . GLY A 1 118 ? 6.025 -0.251 -22.748 1.00 94.00 118 GLY A O 1
ATOM 943 N N . ILE A 1 119 ? 5.545 -2.235 -23.688 1.00 96.12 119 ILE A N 1
ATOM 944 C CA . ILE A 1 119 ? 5.114 -2.912 -22.469 1.00 96.12 119 ILE A CA 1
ATOM 945 C C . ILE A 1 119 ? 5.963 -4.171 -22.342 1.00 96.12 119 ILE A C 1
ATOM 947 O O . ILE A 1 119 ? 5.900 -5.068 -23.183 1.00 96.12 119 ILE A O 1
ATOM 951 N N . TYR A 1 120 ? 6.742 -4.251 -21.272 1.00 95.56 120 TYR A N 1
ATOM 952 C CA . TYR A 1 120 ? 7.666 -5.348 -21.018 1.00 95.56 120 TYR A CA 1
ATOM 953 C C . TYR A 1 120 ? 7.239 -6.118 -19.777 1.00 95.56 120 TYR A C 1
ATOM 955 O O . TYR A 1 120 ? 6.725 -5.540 -18.820 1.00 95.56 120 TYR A O 1
ATOM 963 N N . ARG A 1 121 ? 7.509 -7.425 -19.762 1.00 96.38 121 ARG A N 1
ATOM 964 C CA . ARG A 1 121 ? 7.325 -8.284 -18.589 1.00 96.38 121 ARG A CA 1
ATOM 965 C C . ARG A 1 121 ? 8.670 -8.827 -18.127 1.00 96.38 121 ARG A C 1
ATOM 967 O O . ARG A 1 121 ? 9.353 -9.516 -18.877 1.00 96.38 121 ARG A O 1
ATOM 974 N N . MET A 1 122 ? 9.004 -8.569 -16.870 1.00 96.44 122 MET A N 1
ATOM 975 C CA . MET A 1 122 ? 10.160 -9.111 -16.175 1.00 96.44 122 MET A CA 1
ATOM 976 C C . MET A 1 122 ? 9.713 -10.186 -15.183 1.00 96.44 122 MET A C 1
ATOM 978 O O . MET A 1 122 ? 9.092 -9.904 -14.153 1.00 96.44 122 MET A O 1
ATOM 982 N N . ALA A 1 123 ? 10.058 -11.430 -15.497 1.00 97.31 123 ALA A N 1
ATOM 983 C CA . ALA A 1 123 ? 9.706 -12.598 -14.708 1.00 97.31 123 ALA A CA 1
ATOM 984 C C . ALA A 1 123 ? 10.957 -13.339 -14.234 1.00 97.31 123 ALA A C 1
ATOM 986 O O . ALA A 1 123 ? 11.943 -13.451 -14.961 1.00 97.31 123 ALA A O 1
ATOM 987 N N . TRP A 1 124 ? 10.895 -13.883 -13.021 1.00 97.50 124 TRP A N 1
ATOM 988 C CA . TRP A 1 124 ? 11.890 -14.827 -12.540 1.00 97.50 124 TRP A CA 1
ATOM 989 C C . TRP A 1 124 ? 11.582 -16.210 -13.106 1.00 97.50 124 TRP A C 1
ATOM 991 O O . TRP A 1 124 ? 10.611 -16.850 -12.700 1.00 97.50 124 TRP A O 1
ATOM 1001 N N . GLU A 1 125 ? 12.409 -16.657 -14.049 1.00 97.12 125 GLU A N 1
ATOM 1002 C CA . GLU A 1 125 ? 12.181 -17.865 -14.852 1.00 97.12 125 GLU A CA 1
ATOM 1003 C C . GLU A 1 125 ? 11.875 -19.105 -13.999 1.00 97.12 125 GLU A C 1
ATOM 1005 O O . GLU A 1 125 ? 10.929 -19.833 -14.282 1.00 97.12 125 GLU A O 1
ATOM 1010 N N . LYS A 1 126 ? 12.610 -19.305 -12.895 1.00 97.00 126 LYS A N 1
ATOM 1011 C CA . LYS A 1 126 ? 12.496 -20.513 -12.055 1.00 97.00 126 LYS A CA 1
ATOM 1012 C C . LYS A 1 126 ? 11.119 -20.712 -11.418 1.00 97.00 126 LYS A C 1
ATOM 1014 O O . LYS A 1 126 ? 10.759 -21.837 -11.086 1.00 97.00 126 LYS A O 1
ATOM 1019 N N . THR A 1 127 ? 10.385 -19.634 -11.170 1.00 95.06 127 THR A N 1
ATOM 1020 C CA . THR A 1 127 ? 9.108 -19.653 -10.434 1.00 95.06 127 THR A CA 1
ATOM 1021 C C . THR A 1 127 ? 7.953 -19.127 -11.275 1.00 95.06 127 THR A C 1
ATOM 1023 O O . THR A 1 127 ? 6.814 -19.128 -10.805 1.00 95.06 127 THR A O 1
ATOM 1026 N N . TRP A 1 128 ? 8.217 -18.652 -12.495 1.00 96.25 128 TRP A N 1
ATOM 1027 C CA . TRP A 1 128 ? 7.192 -18.030 -13.317 1.00 96.25 128 TRP A CA 1
ATOM 1028 C C . TRP A 1 128 ? 6.208 -19.062 -13.848 1.00 96.25 128 TRP A C 1
ATOM 1030 O O . TRP A 1 128 ? 6.578 -20.113 -14.370 1.00 96.25 128 TRP A O 1
ATOM 1040 N N . LYS A 1 129 ? 4.926 -18.728 -13.716 1.00 94.12 129 LYS A N 1
ATOM 1041 C CA . LYS A 1 129 ? 3.813 -19.476 -14.285 1.00 94.12 129 LYS A CA 1
ATOM 1042 C C . LYS A 1 129 ? 2.803 -18.470 -14.826 1.00 94.12 129 LYS A C 1
ATOM 1044 O O . LYS A 1 129 ? 2.497 -17.508 -14.121 1.00 94.12 129 LYS A O 1
ATOM 1049 N N . PRO A 1 130 ? 2.266 -18.669 -16.040 1.00 92.62 130 PRO A N 1
ATOM 1050 C CA . PRO A 1 130 ? 1.229 -17.791 -16.555 1.00 92.62 130 PRO A CA 1
ATOM 1051 C C . PRO A 1 130 ? -0.011 -17.869 -15.657 1.00 92.62 130 PRO A C 1
ATOM 1053 O O . PRO A 1 130 ? -0.426 -18.954 -15.250 1.00 92.62 130 PRO A O 1
ATOM 1056 N N . ALA A 1 131 ? -0.619 -16.718 -15.377 1.00 93.12 131 ALA A N 1
ATOM 1057 C CA . ALA A 1 131 ? -1.859 -16.628 -14.620 1.00 93.12 131 ALA A CA 1
ATOM 1058 C C . ALA A 1 131 ? -2.928 -15.929 -15.466 1.00 93.12 131 ALA A C 1
ATOM 1060 O O . ALA A 1 131 ? -2.819 -14.742 -15.766 1.00 93.12 131 ALA A O 1
ATOM 1061 N N . ALA A 1 132 ? -3.975 -16.667 -15.833 1.00 90.75 132 ALA A N 1
ATOM 1062 C CA . ALA A 1 132 ? -5.196 -16.111 -16.402 1.00 90.75 132 ALA A CA 1
ATOM 1063 C C . ALA A 1 132 ? -6.264 -16.110 -15.305 1.00 90.75 132 ALA A C 1
ATOM 1065 O O . ALA A 1 132 ? -6.711 -17.170 -14.867 1.00 90.75 132 ALA A O 1
ATOM 1066 N N . VAL A 1 133 ? -6.626 -14.925 -14.811 1.00 93.75 133 VAL A N 1
ATOM 1067 C CA . VAL A 1 133 ? -7.479 -14.791 -13.625 1.00 93.75 133 VAL A CA 1
ATOM 1068 C C . VAL A 1 133 ? -8.576 -13.768 -13.871 1.00 93.75 133 VAL A C 1
ATOM 1070 O O . VAL A 1 133 ? -8.303 -12.631 -14.243 1.00 93.75 133 VAL A O 1
ATOM 1073 N N . ASP A 1 134 ? -9.815 -14.161 -13.582 1.00 96.25 134 ASP A N 1
ATOM 1074 C CA . ASP A 1 134 ? -10.964 -13.263 -13.493 1.00 96.25 134 ASP A CA 1
ATOM 1075 C C . ASP A 1 134 ? -11.564 -13.352 -12.084 1.00 96.25 134 ASP A C 1
ATOM 1077 O O . ASP A 1 134 ? -12.348 -14.250 -11.768 1.00 96.25 134 ASP A O 1
ATOM 1081 N N . LEU A 1 135 ? -11.161 -12.426 -11.208 1.00 97.00 135 LEU A N 1
ATOM 1082 C CA . LEU A 1 135 ? -11.647 -12.397 -9.827 1.00 97.00 135 LEU A CA 1
ATOM 1083 C C . LEU A 1 135 ? -13.108 -11.948 -9.715 1.00 97.00 135 LEU A C 1
ATOM 1085 O O . LEU A 1 135 ? -13.740 -12.225 -8.700 1.00 97.00 135 LEU A O 1
ATOM 1089 N N . ARG A 1 136 ? -13.688 -11.309 -10.739 1.00 95.50 136 ARG A N 1
ATOM 1090 C CA . ARG A 1 136 ? -15.092 -10.867 -10.682 1.00 95.50 136 ARG A CA 1
ATOM 1091 C C . ARG A 1 136 ? -16.062 -12.043 -10.667 1.00 95.50 136 ARG A C 1
ATOM 1093 O O . ARG A 1 136 ? -17.137 -11.915 -10.091 1.00 95.50 136 ARG A O 1
ATOM 1100 N N . LYS A 1 137 ? -15.669 -13.177 -11.253 1.00 96.19 137 LYS A N 1
ATOM 1101 C CA . LYS A 1 137 ? -16.448 -14.426 -11.277 1.00 96.19 137 LYS A CA 1
ATOM 1102 C C . LYS A 1 137 ? -16.358 -15.238 -9.982 1.00 96.19 137 LYS A C 1
ATOM 1104 O O . LYS A 1 137 ? -17.101 -16.199 -9.830 1.00 96.19 137 LYS A O 1
ATOM 1109 N N . ARG A 1 138 ? -15.458 -14.878 -9.061 1.00 96.75 138 ARG A N 1
ATOM 1110 C CA . ARG A 1 138 ? -15.304 -15.572 -7.776 1.00 96.75 138 ARG A CA 1
ATOM 1111 C C . ARG A 1 138 ? -16.457 -15.244 -6.837 1.00 96.75 138 ARG A C 1
ATOM 1113 O O . ARG A 1 138 ? -16.962 -14.119 -6.821 1.00 96.75 138 ARG A O 1
ATOM 1120 N N . SER A 1 139 ? -16.857 -16.209 -6.026 1.00 95.62 139 SER A N 1
ATOM 1121 C CA . SER A 1 139 ? -17.810 -15.999 -4.941 1.00 95.62 139 SER A CA 1
ATOM 1122 C C . SER A 1 139 ? -17.259 -15.022 -3.899 1.00 95.62 139 SER A C 1
ATOM 1124 O O . SER A 1 139 ? -16.052 -14.797 -3.795 1.00 95.62 139 SER A O 1
ATOM 1126 N N . THR A 1 140 ? -18.147 -14.419 -3.112 1.00 94.62 140 THR A N 1
ATOM 1127 C CA . THR A 1 140 ? -17.748 -13.531 -2.015 1.00 94.62 140 THR A CA 1
ATOM 1128 C C . THR A 1 140 ? -16.833 -14.249 -1.006 1.00 94.62 140 THR A C 1
ATOM 1130 O O . THR A 1 140 ? -15.847 -13.665 -0.562 1.00 94.62 140 THR A O 1
ATOM 1133 N N . GLY A 1 141 ? -17.097 -15.527 -0.702 1.00 93.31 141 GLY A N 1
ATOM 1134 C CA . GLY A 1 141 ? -16.254 -16.337 0.187 1.00 93.31 141 GLY A CA 1
ATOM 1135 C C . GLY A 1 141 ? -14.826 -16.516 -0.340 1.00 93.31 141 GLY A C 1
ATOM 1136 O O . GLY A 1 141 ? -13.871 -16.218 0.373 1.00 93.31 141 GLY A O 1
ATOM 1137 N N . GLU A 1 142 ? -14.672 -16.890 -1.614 1.00 96.12 142 GLU A N 1
ATOM 1138 C CA . GLU A 1 142 ? -13.351 -17.014 -2.253 1.00 96.12 142 GLU A CA 1
ATOM 1139 C C . GLU A 1 142 ? -12.588 -15.677 -2.266 1.00 96.12 142 GLU A C 1
ATOM 1141 O O . GLU A 1 142 ? -11.372 -15.643 -2.090 1.00 96.12 142 GLU A O 1
ATOM 1146 N N . LEU A 1 143 ? -13.281 -14.546 -2.449 1.00 97.62 143 LEU A N 1
ATOM 1147 C CA . LEU A 1 143 ? -12.643 -13.227 -2.379 1.00 97.62 143 LEU A CA 1
ATOM 1148 C C . LEU A 1 143 ? -12.116 -12.911 -0.974 1.00 97.62 143 LEU A C 1
ATOM 1150 O O . LEU A 1 143 ? -11.049 -12.307 -0.855 1.00 97.62 143 LEU A O 1
ATOM 1154 N N . VAL A 1 144 ? -12.823 -13.325 0.081 1.00 96.44 144 VAL A N 1
ATOM 1155 C CA . VAL A 1 144 ? -12.348 -13.164 1.464 1.00 96.44 144 VAL A CA 1
ATOM 1156 C C . VAL A 1 144 ? -11.073 -13.972 1.700 1.00 96.44 144 VAL A C 1
ATOM 1158 O O . VAL A 1 144 ? -10.144 -13.463 2.321 1.00 96.44 144 VAL A O 1
ATOM 1161 N N . GLU A 1 145 ? -10.972 -15.187 1.161 1.00 96.31 145 GLU A N 1
ATOM 1162 C CA . GLU A 1 145 ? -9.744 -15.990 1.245 1.00 96.31 145 GLU A CA 1
ATOM 1163 C C . GLU A 1 145 ? -8.568 -15.305 0.529 1.00 96.31 145 GLU A C 1
ATOM 1165 O O . GLU A 1 145 ? -7.456 -15.225 1.061 1.00 96.31 145 GLU A O 1
ATOM 1170 N N . LEU A 1 146 ? -8.822 -14.725 -0.649 1.00 97.56 146 LEU A N 1
ATOM 1171 C CA . LEU A 1 146 ? -7.810 -14.028 -1.447 1.00 97.56 146 LEU A CA 1
ATOM 1172 C C . LEU A 1 146 ? -7.256 -12.759 -0.790 1.00 97.56 146 LEU A C 1
ATOM 1174 O O . LEU A 1 146 ? -6.151 -12.341 -1.147 1.00 97.56 146 LEU A O 1
ATOM 1178 N N . LEU A 1 147 ? -7.944 -12.179 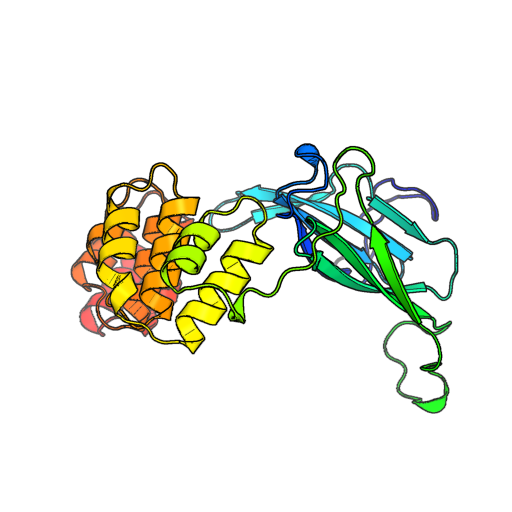0.203 1.00 97.06 147 LEU A N 1
ATOM 1179 C CA . LEU A 1 147 ? -7.391 -11.089 1.018 1.00 97.06 147 LEU A CA 1
ATOM 1180 C C . LEU A 1 147 ? -6.045 -11.472 1.635 1.00 97.06 147 LEU A C 1
ATOM 1182 O O . LEU A 1 147 ? -5.177 -10.617 1.795 1.00 97.06 147 LEU A O 1
ATOM 1186 N N . PHE A 1 148 ? -5.855 -12.753 1.956 1.00 96.19 148 PHE A N 1
ATOM 1187 C CA . PHE A 1 148 ? -4.674 -13.260 2.647 1.00 96.19 148 PHE A CA 1
ATOM 1188 C C . PHE A 1 148 ? -3.614 -13.836 1.707 1.00 96.19 148 PHE A C 1
ATOM 1190 O O . PHE A 1 148 ? -2.571 -14.296 2.174 1.00 96.19 148 PHE A O 1
ATOM 1197 N N . HIS A 1 149 ? -3.826 -13.754 0.393 1.00 96.88 149 HIS A N 1
ATOM 1198 C CA . HIS A 1 149 ? -2.896 -14.277 -0.597 1.00 96.88 149 HIS A CA 1
ATOM 1199 C C . HIS A 1 149 ? -1.496 -13.638 -0.478 1.00 96.88 149 HIS A C 1
ATOM 1201 O O . HIS A 1 149 ? -1.333 -12.479 -0.070 1.00 96.88 149 HIS A O 1
ATOM 1207 N N . ARG A 1 150 ? -0.456 -14.404 -0.833 1.00 95.56 150 ARG A N 1
ATOM 1208 C CA . ARG A 1 150 ? 0.943 -13.952 -0.758 1.00 95.56 150 ARG A CA 1
ATOM 1209 C C . ARG A 1 150 ? 1.224 -12.831 -1.756 1.00 95.56 150 ARG A C 1
ATOM 1211 O O . ARG A 1 150 ? 1.771 -11.798 -1.374 1.00 95.56 150 ARG A O 1
ATOM 1218 N N . ASN A 1 151 ? 0.831 -13.010 -3.014 1.00 97.31 151 ASN A N 1
ATOM 1219 C CA . ASN A 1 151 ? 0.817 -11.928 -3.993 1.00 97.31 151 ASN A CA 1
ATOM 1220 C C . ASN A 1 151 ? -0.267 -10.903 -3.642 1.00 97.31 151 ASN A C 1
ATOM 1222 O O . ASN A 1 151 ? -1.462 -11.197 -3.721 1.00 97.31 151 ASN A O 1
ATOM 1226 N N . GLU A 1 152 ? 0.169 -9.700 -3.273 1.00 97.25 152 GLU A N 1
ATOM 1227 C CA . GLU A 1 152 ? -0.696 -8.600 -2.838 1.00 97.25 152 GLU A CA 1
ATOM 1228 C C . GLU A 1 152 ? -1.642 -8.111 -3.949 1.00 97.25 152 GLU A C 1
ATOM 1230 O O . GLU A 1 152 ? -2.667 -7.502 -3.647 1.00 97.25 152 GLU A O 1
ATOM 1235 N N . TRP A 1 153 ? -1.373 -8.430 -5.223 1.00 97.75 153 TRP A N 1
ATOM 1236 C CA . TRP A 1 153 ? -2.297 -8.149 -6.325 1.00 97.75 153 TRP A CA 1
ATOM 1237 C C . TRP A 1 153 ? -3.676 -8.768 -6.066 1.00 97.75 153 TRP A C 1
ATOM 1239 O O . TRP A 1 153 ? -4.694 -8.097 -6.255 1.00 97.75 153 TRP A O 1
ATOM 1249 N N . TYR A 1 154 ? -3.718 -10.006 -5.558 1.00 98.31 154 TYR A N 1
ATOM 1250 C CA . TYR A 1 154 ? -4.971 -10.685 -5.225 1.00 98.31 154 TYR A CA 1
ATOM 1251 C C . TYR A 1 154 ? -5.659 -10.013 -4.042 1.00 98.31 154 TYR A C 1
ATOM 1253 O O . TYR A 1 154 ? -6.838 -9.696 -4.147 1.00 98.31 154 TYR A O 1
ATOM 1261 N N . GLY A 1 155 ? -4.926 -9.713 -2.964 1.00 97.38 155 GLY A N 1
ATOM 1262 C CA . GLY A 1 155 ? -5.500 -9.070 -1.780 1.00 97.38 155 GLY A CA 1
ATOM 1263 C C . GLY A 1 155 ? -6.098 -7.693 -2.082 1.00 97.38 155 GLY A C 1
ATOM 1264 O O . GLY A 1 155 ? -7.234 -7.403 -1.699 1.00 97.38 155 GLY A O 1
ATOM 1265 N N . ARG A 1 156 ? -5.381 -6.859 -2.848 1.00 97.12 156 ARG A N 1
ATOM 1266 C CA . ARG A 1 156 ? -5.862 -5.534 -3.276 1.00 97.12 156 ARG A CA 1
ATOM 1267 C C . ARG A 1 156 ? -7.068 -5.637 -4.201 1.00 97.12 156 ARG A C 1
ATOM 1269 O O . ARG A 1 156 ? -8.043 -4.913 -4.004 1.00 97.12 156 ARG A O 1
ATOM 1276 N N . THR A 1 157 ? -7.010 -6.523 -5.194 1.00 98.06 157 THR A N 1
ATOM 1277 C CA . THR A 1 157 ? -8.093 -6.684 -6.173 1.00 98.06 157 THR A CA 1
ATOM 1278 C C . THR A 1 157 ? -9.339 -7.277 -5.524 1.00 98.06 157 THR A C 1
ATOM 1280 O O . THR A 1 157 ? -10.436 -6.778 -5.761 1.00 98.06 157 THR A O 1
ATOM 1283 N N . ALA A 1 158 ? -9.183 -8.281 -4.658 1.00 98.06 158 ALA A N 1
ATOM 1284 C CA . ALA A 1 158 ? -10.287 -8.894 -3.934 1.00 98.06 158 ALA A CA 1
ATOM 1285 C C . ALA A 1 158 ? -10.978 -7.890 -3.008 1.00 98.06 158 ALA A C 1
ATOM 1287 O O . ALA A 1 158 ? -12.197 -7.768 -3.060 1.00 98.06 158 ALA A O 1
ATOM 1288 N N . ARG A 1 159 ? -10.219 -7.095 -2.241 1.00 97.88 159 ARG A N 1
ATOM 1289 C CA . ARG A 1 159 ? -10.793 -6.038 -1.394 1.00 97.88 159 ARG A CA 1
ATOM 1290 C C . ARG A 1 159 ? -11.575 -5.000 -2.200 1.00 97.88 159 ARG A C 1
ATOM 1292 O O . ARG A 1 159 ? -12.659 -4.618 -1.775 1.00 97.88 159 ARG A O 1
ATOM 1299 N N . ARG A 1 160 ? -11.057 -4.568 -3.358 1.00 97.94 160 ARG A N 1
ATOM 1300 C CA . ARG A 1 160 ? -11.783 -3.649 -4.251 1.00 97.94 160 ARG A CA 1
ATOM 1301 C C . ARG A 1 160 ? -13.104 -4.266 -4.719 1.00 97.94 160 ARG A C 1
ATOM 1303 O O . ARG A 1 160 ? -14.130 -3.611 -4.641 1.00 97.94 160 ARG A O 1
ATOM 1310 N N . ILE A 1 161 ? -13.098 -5.526 -5.157 1.00 98.12 161 ILE A N 1
ATOM 1311 C CA . ILE A 1 161 ? -14.325 -6.201 -5.612 1.00 98.12 161 ILE A CA 1
ATOM 1312 C C . ILE A 1 161 ? -15.315 -6.386 -4.451 1.00 98.12 161 ILE A C 1
ATOM 1314 O O . ILE A 1 161 ? -16.512 -6.206 -4.639 1.00 98.12 161 ILE A O 1
ATOM 1318 N N . LEU A 1 162 ? -14.842 -6.712 -3.244 1.00 97.62 162 LEU A N 1
ATOM 1319 C CA . LEU A 1 162 ? -15.694 -6.791 -2.051 1.00 97.62 162 LEU A CA 1
ATOM 1320 C C . LEU A 1 162 ? -16.359 -5.441 -1.741 1.00 97.62 162 LEU A C 1
ATOM 1322 O O . LEU A 1 162 ? -17.555 -5.410 -1.467 1.00 97.62 162 LEU A O 1
ATOM 1326 N N . GLN A 1 163 ? -15.614 -4.337 -1.850 1.00 97.38 163 GLN A N 1
ATOM 1327 C CA . GLN A 1 163 ? -16.156 -2.980 -1.729 1.00 97.38 163 GLN A CA 1
ATOM 1328 C C . GLN A 1 163 ? -17.208 -2.685 -2.803 1.00 97.38 163 GLN A C 1
ATOM 1330 O O . GLN A 1 163 ? -18.297 -2.232 -2.471 1.00 97.38 163 GLN A O 1
ATOM 1335 N N . GLU A 1 164 ? -16.904 -2.973 -4.072 1.00 97.38 164 GLU A N 1
ATOM 1336 C CA . GLU A 1 164 ? -17.831 -2.793 -5.201 1.00 97.38 164 GLU A CA 1
ATOM 1337 C C . GLU A 1 164 ? -19.130 -3.595 -5.010 1.00 97.38 164 GLU A C 1
ATOM 1339 O O . GLU A 1 164 ? -20.197 -3.150 -5.425 1.00 97.38 164 GLU A O 1
ATOM 1344 N N . ARG A 1 165 ? -19.053 -4.770 -4.369 1.00 95.81 165 ARG A N 1
ATOM 1345 C CA . ARG A 1 165 ? -20.221 -5.609 -4.061 1.00 95.81 165 ARG A CA 1
ATOM 1346 C C . ARG A 1 165 ? -21.022 -5.125 -2.854 1.00 95.81 165 ARG A C 1
ATOM 1348 O O . ARG A 1 165 ? -22.221 -5.378 -2.810 1.00 95.81 165 ARG A O 1
ATOM 1355 N N . GLY A 1 166 ? -20.377 -4.517 -1.858 1.00 92.69 166 GLY A N 1
ATOM 1356 C CA . GLY A 1 166 ? -21.026 -4.090 -0.611 1.00 92.69 166 GLY A CA 1
ATOM 1357 C C . GLY A 1 166 ? -21.667 -5.228 0.201 1.00 92.69 166 GLY A C 1
ATOM 1358 O O . GLY A 1 166 ? -22.518 -4.976 1.054 1.00 92.69 166 GLY A O 1
ATOM 1359 N N . ASP A 1 167 ? -21.286 -6.480 -0.068 1.00 91.19 167 ASP A N 1
ATOM 1360 C CA . ASP A 1 167 ? -21.920 -7.679 0.482 1.00 91.19 167 ASP A CA 1
ATOM 1361 C C . ASP A 1 167 ? -21.646 -7.811 1.988 1.00 91.19 167 ASP A C 1
ATOM 1363 O O . ASP A 1 167 ? -20.563 -8.221 2.405 1.00 91.19 167 ASP A O 1
ATOM 1367 N N . GLN A 1 168 ? -22.641 -7.485 2.818 1.00 95.25 168 GLN A N 1
ATOM 1368 C CA . GLN A 1 168 ? -22.524 -7.517 4.281 1.00 95.25 168 GLN A CA 1
ATOM 1369 C C . GLN A 1 168 ? -22.358 -8.930 4.858 1.00 95.25 168 GLN A C 1
ATOM 1371 O O . GLN A 1 168 ? -21.987 -9.074 6.026 1.00 95.25 168 GLN A O 1
ATOM 1376 N N . THR A 1 169 ? -22.585 -9.989 4.073 1.00 94.31 169 THR A N 1
ATOM 1377 C CA . THR A 1 169 ? -22.453 -11.371 4.560 1.00 94.31 169 THR A CA 1
ATOM 1378 C C . THR A 1 169 ? -21.013 -11.729 4.947 1.00 94.31 169 THR A C 1
ATOM 1380 O O . THR A 1 169 ? -20.801 -12.659 5.725 1.00 94.31 169 THR A O 1
ATOM 1383 N N . VAL A 1 170 ? -20.013 -10.954 4.499 1.00 96.44 170 VAL A N 1
ATOM 1384 C CA . VAL A 1 170 ? -18.601 -11.137 4.888 1.00 96.44 170 VAL A CA 1
ATOM 1385 C C . VAL A 1 170 ? -18.272 -10.648 6.291 1.00 96.44 170 VAL A C 1
ATOM 1387 O O . VAL A 1 170 ? -17.257 -11.059 6.855 1.00 96.44 170 VAL A O 1
ATOM 1390 N N . VAL A 1 171 ? -19.091 -9.766 6.870 1.00 97.19 171 VAL A N 1
ATOM 1391 C CA . VAL A 1 171 ? -18.774 -9.070 8.126 1.00 97.19 171 VAL A CA 1
ATOM 1392 C C . VAL A 1 171 ? -18.455 -10.036 9.275 1.00 97.19 171 VAL A C 1
ATOM 1394 O O . VAL A 1 171 ? -17.437 -9.823 9.944 1.00 97.19 171 VAL A O 1
ATOM 1397 N N . PRO A 1 172 ? -19.219 -11.125 9.512 1.00 96.69 172 PRO A N 1
ATOM 1398 C CA . PRO A 1 172 ? -18.878 -12.099 10.549 1.00 96.69 172 PRO A CA 1
ATOM 1399 C C . PRO A 1 172 ? -17.509 -12.755 10.329 1.00 96.69 172 PRO A C 1
ATOM 1401 O O . PRO A 1 172 ? -16.743 -12.915 11.282 1.00 96.69 172 PRO A O 1
ATOM 1404 N N . VAL A 1 173 ? -17.176 -13.086 9.077 1.00 95.50 173 VAL A N 1
ATOM 1405 C CA . VAL A 1 173 ? -15.908 -13.735 8.710 1.00 95.50 173 VAL A CA 1
ATOM 1406 C C . VAL A 1 173 ? -14.734 -12.772 8.892 1.00 95.50 173 VAL A C 1
ATOM 1408 O O . VAL A 1 173 ? -13.728 -13.137 9.497 1.00 95.50 173 VAL A O 1
ATOM 1411 N N . LEU A 1 174 ? -14.874 -11.516 8.462 1.00 97.19 174 LEU A N 1
ATOM 1412 C CA . LEU A 1 174 ? -13.843 -10.491 8.642 1.00 97.19 174 LEU A CA 1
ATOM 1413 C C . LEU A 1 174 ? -13.627 -10.154 10.123 1.00 97.19 174 LEU A C 1
ATOM 1415 O O . LEU A 1 174 ? -12.486 -10.056 10.571 1.00 97.19 174 LEU A O 1
ATOM 1419 N N . ARG A 1 175 ? -14.699 -10.062 10.921 1.00 97.25 175 ARG A N 1
ATOM 1420 C CA . ARG A 1 175 ? -14.596 -9.881 12.381 1.00 97.25 175 ARG A CA 1
ATOM 1421 C C . ARG A 1 175 ? -13.913 -11.061 13.066 1.00 97.25 175 ARG A C 1
ATOM 1423 O O . ARG A 1 175 ? -13.183 -10.856 14.032 1.00 97.25 175 ARG A O 1
ATOM 1430 N N . LYS A 1 176 ? -14.133 -12.287 12.585 1.00 95.44 176 LYS A N 1
ATOM 1431 C CA . LYS A 1 176 ? -13.399 -13.466 13.057 1.00 95.44 176 LYS A CA 1
ATOM 1432 C C . LYS A 1 176 ? -11.909 -13.350 12.719 1.00 95.44 176 LYS A C 1
ATOM 1434 O O . LYS A 1 176 ? -11.084 -13.498 13.615 1.00 95.44 176 LYS A O 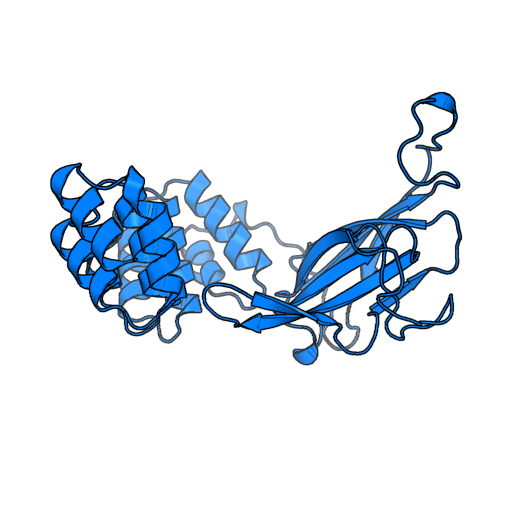1
ATOM 1439 N N . ALA A 1 177 ? -11.572 -12.984 11.482 1.00 94.75 177 ALA A N 1
ATOM 1440 C CA . ALA A 1 177 ? -10.186 -12.794 11.047 1.00 94.75 177 ALA A CA 1
ATOM 1441 C C . ALA A 1 177 ? -9.448 -11.679 11.814 1.00 94.75 177 ALA A C 1
ATOM 1443 O O . ALA A 1 177 ? -8.249 -11.795 12.045 1.00 94.75 177 ALA A O 1
ATOM 1444 N N . LEU A 1 178 ? -10.155 -10.635 12.261 1.00 95.75 178 LEU A N 1
ATOM 1445 C CA . LEU A 1 178 ? -9.597 -9.611 13.151 1.00 95.75 178 LEU A CA 1
ATOM 1446 C C . LEU A 1 178 ? -9.191 -10.162 14.524 1.00 95.75 178 LEU A C 1
ATOM 1448 O O . LEU A 1 178 ? -8.167 -9.753 15.057 1.00 95.75 178 LEU A O 1
ATOM 1452 N N . ARG A 1 179 ? -9.989 -11.071 15.101 1.00 93.75 179 ARG A N 1
ATOM 1453 C CA . ARG A 1 179 ? -9.733 -11.639 16.437 1.00 93.75 179 ARG A CA 1
ATOM 1454 C C . ARG A 1 179 ? -8.715 -12.775 16.420 1.00 93.75 179 ARG A C 1
ATOM 1456 O O . ARG A 1 179 ? -7.940 -12.913 17.355 1.00 93.75 179 ARG A O 1
ATOM 1463 N N . GLU A 1 180 ? -8.753 -13.604 15.382 1.00 93.31 180 GLU A N 1
ATOM 1464 C CA . GLU A 1 180 ? -7.938 -14.823 15.269 1.00 93.31 180 GLU A CA 1
ATOM 1465 C C . GLU A 1 180 ? -6.690 -14.631 14.390 1.00 93.31 180 GLU A C 1
A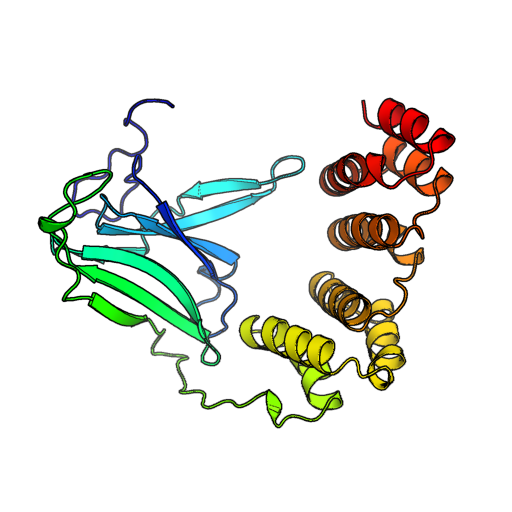TOM 1467 O O . GLU A 1 180 ? -5.906 -15.563 14.190 1.00 93.31 180 GLU A O 1
ATOM 1472 N N . GLY A 1 181 ? -6.509 -13.433 13.828 1.00 91.75 181 GLY A N 1
ATOM 1473 C CA . GLY A 1 181 ? -5.399 -13.107 12.944 1.00 91.75 181 GLY A CA 1
ATOM 1474 C C . GLY A 1 181 ? -4.048 -13.295 13.632 1.00 91.75 181 GLY A C 1
ATOM 1475 O O . GLY A 1 181 ? -3.758 -12.679 14.650 1.00 91.75 181 GLY A O 1
ATOM 1476 N N . LYS A 1 182 ? -3.188 -14.132 13.041 1.00 90.44 182 LYS A N 1
ATOM 1477 C CA . LYS A 1 182 ? -1.863 -14.465 13.599 1.00 90.44 182 LYS A CA 1
ATOM 1478 C C . LYS A 1 182 ? -0.776 -13.442 13.274 1.00 90.44 182 LYS A C 1
ATOM 1480 O O . LYS A 1 182 ? 0.295 -13.473 13.868 1.00 90.44 182 LYS A O 1
ATOM 1485 N N . THR A 1 183 ? -1.009 -12.588 12.279 1.00 95.38 183 THR A N 1
ATOM 1486 C CA . THR A 1 183 ? -0.037 -11.596 11.808 1.00 95.38 183 THR A CA 1
ATOM 1487 C C . THR A 1 183 ? -0.705 -10.239 11.670 1.00 95.38 183 THR A C 1
ATOM 1489 O O . THR A 1 183 ? -1.860 -10.151 11.248 1.00 95.38 183 THR A O 1
ATOM 1492 N N . ALA A 1 184 ? 0.045 -9.172 11.947 1.00 96.25 184 ALA A N 1
ATOM 1493 C CA . ALA A 1 184 ? -0.426 -7.802 11.766 1.00 96.25 184 ALA A CA 1
ATOM 1494 C C . ALA A 1 184 ? -0.919 -7.543 10.335 1.00 96.25 184 ALA A C 1
ATOM 1496 O O . ALA A 1 184 ? -1.963 -6.935 10.137 1.00 96.25 184 ALA A O 1
ATOM 1497 N N . VAL A 1 185 ? -0.225 -8.088 9.329 1.00 95.00 185 VAL A N 1
ATOM 1498 C CA . VAL A 1 185 ? -0.629 -7.992 7.916 1.00 95.00 185 VAL A CA 1
ATOM 1499 C C . VAL A 1 185 ? -2.002 -8.625 7.678 1.00 95.00 185 VAL A C 1
ATOM 1501 O O . VAL A 1 185 ? -2.834 -8.034 6.993 1.00 95.00 185 VAL A O 1
ATOM 1504 N N . GLY A 1 186 ? -2.262 -9.807 8.245 1.00 96.00 186 GLY A N 1
ATOM 1505 C CA . GLY A 1 186 ? -3.569 -10.457 8.152 1.00 96.00 186 GLY A CA 1
ATOM 1506 C C . GLY A 1 186 ? -4.666 -9.639 8.833 1.00 96.00 186 GLY A C 1
ATOM 1507 O O . GLY A 1 186 ? -5.701 -9.375 8.223 1.00 96.00 186 GLY A O 1
ATOM 1508 N N . VAL A 1 187 ? -4.410 -9.165 10.056 1.00 97.94 187 VAL A N 1
ATOM 1509 C CA . VAL A 1 187 ? -5.348 -8.311 10.802 1.00 97.94 187 VAL A CA 1
ATOM 1510 C C . VAL A 1 187 ? -5.654 -7.028 10.023 1.00 97.94 187 VAL A C 1
ATOM 1512 O O . VAL A 1 187 ? -6.819 -6.691 9.840 1.00 97.94 187 VAL A O 1
ATOM 1515 N N . LEU A 1 188 ? -4.641 -6.353 9.472 1.00 98.06 188 LEU A N 1
ATOM 1516 C CA . LEU A 1 188 ? -4.813 -5.148 8.654 1.00 98.06 188 LEU A CA 1
ATOM 1517 C C . LEU A 1 188 ? -5.619 -5.415 7.377 1.00 98.06 188 LEU A C 1
ATOM 1519 O O . LEU A 1 188 ? -6.513 -4.644 7.039 1.00 98.06 188 LEU A O 1
ATOM 1523 N N . ARG A 1 189 ? -5.359 -6.525 6.676 1.00 97.69 189 ARG A N 1
ATOM 1524 C CA . ARG A 1 189 ? -6.134 -6.927 5.488 1.00 97.69 189 ARG A CA 1
ATOM 1525 C C . ARG A 1 189 ? -7.612 -7.127 5.816 1.00 97.69 189 ARG A C 1
ATOM 1527 O O . ARG A 1 189 ? -8.456 -6.615 5.080 1.00 97.69 189 ARG A O 1
ATOM 1534 N N . ALA A 1 190 ? -7.916 -7.792 6.931 1.00 97.75 190 ALA A N 1
ATOM 1535 C CA . ALA A 1 190 ? -9.284 -7.960 7.413 1.00 97.75 190 ALA A CA 1
ATOM 1536 C C . ALA A 1 190 ? -9.916 -6.625 7.846 1.00 97.75 190 ALA A C 1
ATOM 1538 O O . ALA A 1 190 ? -11.050 -6.348 7.464 1.00 97.75 190 ALA A O 1
ATOM 1539 N N . LEU A 1 191 ? -9.175 -5.776 8.567 1.00 98.12 191 LEU A N 1
ATOM 1540 C CA . LEU A 1 191 ? -9.612 -4.443 8.998 1.00 98.12 191 LEU A CA 1
ATOM 1541 C C . LEU A 1 191 ? -10.003 -3.567 7.806 1.00 98.12 191 LEU A C 1
ATOM 1543 O O . LEU A 1 191 ? -11.097 -3.009 7.768 1.00 98.12 191 LEU A O 1
ATOM 1547 N N . TRP A 1 192 ? -9.128 -3.478 6.807 1.00 97.94 192 TRP A N 1
ATOM 1548 C CA . TRP A 1 192 ? -9.386 -2.686 5.611 1.00 97.94 192 TRP A CA 1
ATOM 1549 C C . TRP A 1 192 ? -10.548 -3.236 4.796 1.00 97.94 192 TRP A C 1
ATOM 1551 O O . TRP A 1 192 ? -11.315 -2.452 4.255 1.00 97.94 192 TRP A O 1
ATOM 1561 N N . ALA A 1 193 ? -10.689 -4.560 4.689 1.00 97.75 193 ALA A N 1
ATOM 1562 C CA . ALA A 1 193 ? -11.837 -5.154 4.012 1.00 97.75 193 ALA A CA 1
ATOM 1563 C C . ALA A 1 193 ? -13.146 -4.873 4.762 1.00 97.75 193 ALA A C 1
ATOM 1565 O O . ALA A 1 193 ? -14.138 -4.540 4.123 1.00 97.75 193 ALA A O 1
ATOM 1566 N N . LEU A 1 194 ? -13.132 -4.939 6.099 1.00 97.25 194 LEU A N 1
ATOM 1567 C CA . LEU A 1 194 ? -14.292 -4.652 6.943 1.00 97.25 194 LEU A CA 1
ATOM 1568 C C . LEU A 1 194 ? -14.755 -3.204 6.750 1.00 97.25 194 LEU A C 1
ATOM 1570 O O . LEU A 1 194 ? -15.930 -2.958 6.495 1.00 97.25 194 LEU A O 1
ATOM 1574 N N . HIS A 1 195 ? -13.812 -2.263 6.796 1.00 96.31 195 HIS A N 1
ATOM 1575 C CA . HIS A 1 195 ? -14.097 -0.857 6.535 1.00 96.31 195 HIS A CA 1
ATOM 1576 C C . HIS A 1 195 ? -14.565 -0.619 5.091 1.00 96.31 195 HIS A C 1
ATOM 1578 O O . HIS A 1 195 ? -15.508 0.132 4.868 1.00 96.31 195 HIS A O 1
ATOM 1584 N N . ALA A 1 196 ? -13.953 -1.283 4.105 1.00 95.56 196 ALA A N 1
ATOM 1585 C CA . ALA A 1 196 ? -14.293 -1.100 2.695 1.00 95.56 196 ALA A CA 1
ATOM 1586 C C . ALA A 1 196 ? -15.717 -1.566 2.351 1.00 95.56 196 ALA A C 1
ATOM 1588 O O . ALA A 1 196 ? -16.334 -0.995 1.458 1.00 95.56 196 ALA A O 1
ATOM 1589 N N . VAL A 1 197 ? -16.261 -2.553 3.070 1.00 96.06 197 VAL A N 1
ATOM 1590 C CA . VAL A 1 197 ? -17.679 -2.936 2.950 1.00 96.06 197 VAL A CA 1
ATOM 1591 C C . VAL A 1 197 ? -18.604 -2.079 3.825 1.00 96.06 197 VAL A C 1
ATOM 1593 O O . VAL A 1 197 ? -19.776 -2.398 3.960 1.00 96.06 197 VAL A O 1
ATOM 1596 N N . GLY A 1 198 ? -18.116 -0.997 4.435 1.00 94.62 198 GLY A N 1
ATOM 1597 C CA . GLY A 1 198 ? -18.925 -0.072 5.235 1.00 94.62 198 GLY A CA 1
ATOM 1598 C C . GLY A 1 198 ? -19.290 -0.576 6.633 1.00 94.62 198 GLY A C 1
ATOM 1599 O O . GLY A 1 198 ? -20.147 0.013 7.288 1.00 94.62 198 GLY A O 1
ATOM 1600 N N . ALA A 1 199 ? -18.661 -1.652 7.111 1.00 95.31 199 ALA A N 1
ATOM 1601 C CA . ALA A 1 199 ? -18.915 -2.163 8.450 1.00 95.31 199 ALA A CA 1
ATOM 1602 C C . ALA A 1 199 ? -18.101 -1.410 9.513 1.00 95.31 199 ALA A C 1
ATOM 1604 O O . ALA A 1 199 ? -16.982 -0.951 9.276 1.00 95.31 199 ALA A O 1
ATOM 1605 N N . GLU A 1 200 ? -18.666 -1.317 10.718 1.00 94.50 200 GLU A N 1
ATOM 1606 C CA . GLU A 1 200 ? -18.045 -0.610 11.838 1.00 94.50 200 GLU A CA 1
ATOM 1607 C C . GLU A 1 200 ? -16.730 -1.268 12.277 1.00 94.50 200 GLU A C 1
ATOM 1609 O O . GLU A 1 200 ? -16.662 -2.482 12.519 1.00 94.50 200 GLU A O 1
ATOM 1614 N N . VAL A 1 201 ? -15.695 -0.434 12.409 1.00 95.56 201 VAL A N 1
ATOM 1615 C CA . VAL A 1 201 ? -14.366 -0.825 12.881 1.00 95.56 201 VAL A CA 1
ATOM 1616 C C . VAL A 1 201 ? -14.386 -1.010 14.402 1.00 95.56 201 VAL A C 1
ATOM 1618 O O . VAL A 1 201 ? -14.774 -0.087 15.117 1.00 95.56 201 VAL A O 1
ATOM 1621 N N . PRO A 1 202 ? -13.937 -2.163 14.936 1.00 96.06 202 PRO A N 1
ATOM 1622 C CA . PRO A 1 202 ? -13.902 -2.377 16.377 1.00 96.06 202 PRO A CA 1
ATOM 1623 C C . PRO A 1 202 ? -12.898 -1.447 17.069 1.00 96.06 202 PRO A C 1
ATOM 1625 O O . PRO A 1 202 ? -11.691 -1.565 16.854 1.00 96.06 202 PRO A O 1
ATOM 1628 N N . VAL A 1 203 ? -13.384 -0.591 17.971 1.00 96.38 203 VAL A N 1
ATOM 1629 C CA . VAL A 1 203 ? -12.540 0.310 18.783 1.00 96.38 203 VAL A CA 1
ATOM 1630 C C . VAL A 1 203 ? -11.51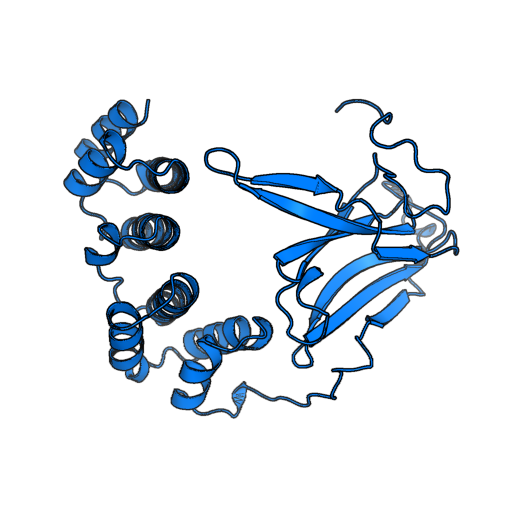2 -0.439 19.637 1.00 96.38 203 VAL A C 1
ATOM 1632 O O . VAL A 1 203 ? -10.452 0.100 19.923 1.00 96.38 203 VAL A O 1
ATOM 1635 N N . GLY A 1 204 ? -11.756 -1.712 19.969 1.00 96.38 204 GLY A N 1
ATOM 1636 C CA . GLY A 1 204 ? -10.785 -2.552 20.681 1.00 96.38 204 GLY A CA 1
ATOM 1637 C C . GLY A 1 204 ? -9.465 -2.773 19.927 1.00 96.38 204 GLY A C 1
ATOM 1638 O O . GLY A 1 204 ? -8.474 -3.158 20.536 1.00 96.38 204 GLY A O 1
ATOM 1639 N N . LEU A 1 205 ? -9.402 -2.494 18.617 1.00 97.56 205 LEU A N 1
ATOM 1640 C CA . LEU A 1 205 ? -8.141 -2.526 17.865 1.00 97.56 205 LEU A CA 1
ATOM 1641 C C . LEU A 1 205 ? -7.185 -1.379 18.237 1.00 97.56 205 LEU A C 1
ATOM 1643 O O . LEU A 1 205 ? -5.998 -1.464 17.928 1.00 97.56 205 LEU A O 1
ATOM 1647 N N . LEU A 1 206 ? -7.668 -0.347 18.938 1.00 97.88 206 LEU A N 1
ATOM 1648 C CA . LEU A 1 206 ? -6.835 0.709 19.525 1.00 97.88 206 LEU A CA 1
ATOM 1649 C C . LEU A 1 206 ? -5.903 0.173 20.625 1.00 97.88 206 LEU A C 1
ATOM 1651 O O . LEU A 1 206 ? -4.908 0.814 20.935 1.00 97.88 206 LEU A O 1
ATOM 1655 N N . ASP A 1 207 ? -6.196 -1.007 21.176 1.00 97.25 207 ASP A N 1
ATOM 1656 C CA . ASP A 1 207 ? -5.398 -1.695 22.199 1.00 97.25 207 ASP A CA 1
ATOM 1657 C C . ASP A 1 207 ? -4.549 -2.843 21.630 1.00 97.25 207 ASP A C 1
ATOM 1659 O O . ASP A 1 207 ? -3.959 -3.630 22.370 1.00 97.25 207 ASP A O 1
ATOM 1663 N N . HIS A 1 208 ? -4.488 -2.982 20.304 1.00 97.69 208 HIS A N 1
ATOM 1664 C CA . HIS A 1 208 ? -3.785 -4.093 19.675 1.00 97.69 208 HIS A CA 1
ATOM 1665 C C . HIS A 1 208 ? -2.266 -4.037 19.937 1.00 97.69 208 HIS A C 1
ATOM 1667 O O . HIS A 1 208 ? -1.660 -2.968 19.940 1.00 97.69 208 HIS A O 1
ATOM 1673 N N . ALA A 1 209 ? -1.616 -5.194 20.102 1.00 96.62 209 ALA A N 1
ATOM 1674 C CA . ALA A 1 209 ? -0.180 -5.261 20.403 1.00 96.62 209 ALA A CA 1
ATOM 1675 C C . ALA A 1 209 ? 0.697 -4.652 19.288 1.00 96.62 209 ALA A C 1
ATOM 1677 O O . ALA A 1 209 ? 1.676 -3.955 19.554 1.00 96.62 209 ALA A O 1
ATOM 1678 N N . ASP A 1 210 ? 0.315 -4.883 18.032 1.00 97.62 210 ASP A N 1
ATOM 1679 C CA . ASP A 1 210 ? 0.999 -4.333 16.859 1.00 97.62 210 ASP A CA 1
ATOM 1680 C C . ASP A 1 210 ? 0.662 -2.850 16.618 1.00 97.62 210 ASP A C 1
ATOM 1682 O O . ASP A 1 210 ? -0.507 -2.473 16.506 1.00 97.62 210 ASP A O 1
ATOM 1686 N N . GLU A 1 211 ? 1.700 -2.021 16.493 1.00 97.38 211 GLU A N 1
ATOM 1687 C CA . GLU A 1 211 ? 1.585 -0.573 16.280 1.00 97.38 211 GLU A CA 1
ATOM 1688 C C . GLU A 1 211 ? 0.892 -0.187 14.967 1.00 97.38 211 GLU A C 1
ATOM 1690 O O . GLU A 1 211 ? 0.170 0.808 14.935 1.00 97.38 211 GLU A O 1
ATOM 1695 N N . ALA A 1 212 ? 1.065 -0.956 13.887 1.00 97.06 212 ALA A N 1
ATOM 1696 C CA . ALA A 1 212 ? 0.459 -0.633 12.602 1.00 97.06 212 ALA A CA 1
ATOM 1697 C C . ALA A 1 212 ? -1.051 -0.882 12.653 1.00 97.06 212 ALA A C 1
ATOM 1699 O O . ALA A 1 212 ? -1.820 -0.101 12.090 1.00 97.06 212 ALA A O 1
ATOM 1700 N N . VAL A 1 213 ? -1.487 -1.920 13.377 1.00 98.38 213 VAL A N 1
ATOM 1701 C CA . VAL A 1 213 ? -2.912 -2.159 13.649 1.00 98.38 213 VAL A CA 1
ATOM 1702 C C . VAL A 1 213 ? -3.505 -1.017 14.471 1.00 98.38 213 VAL A C 1
ATOM 1704 O O . VAL A 1 213 ? -4.534 -0.479 14.064 1.00 98.38 213 VAL A O 1
ATOM 1707 N N . ARG A 1 214 ? -2.843 -0.582 15.556 1.00 98.31 214 ARG A N 1
ATOM 1708 C CA . ARG A 1 214 ? -3.307 0.576 16.344 1.00 98.31 214 ARG A CA 1
ATOM 1709 C C . ARG A 1 214 ? -3.377 1.850 15.505 1.00 98.31 214 ARG A C 1
ATOM 1711 O O . ARG A 1 214 ? -4.393 2.536 15.524 1.00 98.31 214 ARG A O 1
ATOM 1718 N N . ALA A 1 215 ? -2.342 2.143 14.717 1.00 98.19 215 ALA A N 1
ATOM 1719 C CA . ALA A 1 215 ? -2.291 3.333 13.868 1.00 98.19 215 ALA A CA 1
ATOM 1720 C C . ALA A 1 215 ? -3.420 3.354 12.821 1.00 98.19 215 ALA A C 1
ATOM 1722 O O . ALA A 1 215 ? -4.001 4.406 12.553 1.00 98.19 215 ALA A O 1
ATOM 1723 N N . TRP A 1 216 ? -3.765 2.202 12.239 1.00 98.19 216 TRP A N 1
ATOM 1724 C CA . TRP A 1 216 ? -4.913 2.099 11.338 1.00 98.19 216 TRP A CA 1
ATOM 1725 C C . TRP A 1 216 ? -6.254 2.148 12.061 1.00 98.19 216 TRP A C 1
ATOM 1727 O O . TRP A 1 216 ? -7.182 2.751 11.527 1.00 98.19 216 TRP A O 1
ATOM 1737 N N . ALA A 1 217 ? -6.359 1.571 13.259 1.00 98.19 217 ALA A N 1
ATOM 1738 C CA . ALA A 1 217 ? -7.551 1.700 14.087 1.00 98.19 217 ALA A CA 1
ATOM 1739 C C . ALA A 1 217 ? -7.842 3.178 14.373 1.00 98.19 217 ALA A C 1
ATOM 1741 O O . ALA A 1 217 ? -8.932 3.622 14.037 1.00 98.19 217 ALA A O 1
ATOM 1742 N N . VAL A 1 218 ? -6.842 3.948 14.834 1.00 98.44 218 VAL A N 1
ATOM 1743 C CA . VAL A 1 218 ? -6.936 5.408 15.043 1.00 98.44 218 VAL A CA 1
ATOM 1744 C C . VAL A 1 218 ? -7.518 6.102 13.813 1.00 98.44 218 VAL A C 1
ATOM 1746 O O . VAL A 1 218 ? -8.548 6.763 13.917 1.00 98.44 218 VAL A O 1
ATOM 1749 N N . ARG A 1 219 ? -6.912 5.899 12.634 1.00 97.56 219 ARG A N 1
ATOM 1750 C CA . ARG A 1 219 ? -7.351 6.539 11.380 1.00 97.56 219 ARG A CA 1
ATOM 1751 C C . ARG A 1 219 ? -8.805 6.220 11.044 1.00 97.56 219 ARG A C 1
ATOM 1753 O O . ARG A 1 219 ? -9.577 7.123 10.748 1.00 97.56 219 ARG A O 1
ATOM 1760 N N . LEU A 1 220 ? -9.180 4.943 11.075 1.00 97.31 220 LEU A N 1
ATOM 1761 C CA . LEU A 1 220 ? -10.505 4.519 10.625 1.00 97.31 220 LEU A CA 1
ATOM 1762 C C . LEU A 1 220 ? -11.603 4.847 11.643 1.00 97.31 220 LEU A C 1
ATOM 1764 O O . LEU A 1 220 ? -12.718 5.191 11.251 1.00 97.31 220 LEU A O 1
ATOM 1768 N N . THR A 1 221 ? -11.311 4.775 12.945 1.00 97.19 221 THR A N 1
ATOM 1769 C CA . THR A 1 221 ? -12.268 5.204 13.973 1.00 97.19 221 THR A CA 1
ATOM 1770 C C . THR A 1 221 ? -12.440 6.720 13.968 1.00 97.19 221 THR A C 1
ATOM 1772 O O . THR A 1 221 ? -13.553 7.188 14.182 1.00 97.19 221 THR A O 1
ATOM 1775 N N . ALA A 1 222 ? -11.383 7.489 13.683 1.00 95.75 222 ALA A N 1
ATOM 1776 C CA . ALA A 1 222 ? -11.455 8.947 13.586 1.00 95.75 222 ALA A CA 1
ATOM 1777 C C . ALA A 1 222 ? -12.325 9.377 12.397 1.00 95.75 222 ALA A C 1
ATOM 1779 O O . ALA A 1 222 ? -13.327 10.058 12.584 1.00 95.75 222 ALA A O 1
ATOM 1780 N N . GLN A 1 223 ? -12.048 8.835 11.206 1.00 93.12 223 GLN A N 1
ATOM 1781 C CA . GLN A 1 223 ? -12.814 9.102 9.979 1.00 93.12 223 GLN A CA 1
ATOM 1782 C C . GLN A 1 223 ? -14.314 8.793 10.093 1.00 93.12 223 GLN A C 1
ATOM 1784 O O . GLN A 1 223 ? -15.123 9.360 9.364 1.00 93.12 223 GLN A O 1
ATOM 1789 N N . THR A 1 224 ? -14.692 7.863 10.971 1.00 92.81 224 THR A N 1
ATOM 1790 C CA . THR A 1 224 ? -16.090 7.460 11.184 1.00 92.81 224 THR A CA 1
ATOM 1791 C C . THR A 1 224 ? -16.734 8.127 12.404 1.00 92.81 224 THR A C 1
ATOM 1793 O O . THR A 1 224 ? -17.877 7.811 12.734 1.00 92.81 224 THR A O 1
ATOM 1796 N N . GLY A 1 225 ? -16.022 9.031 13.091 1.00 92.75 225 GLY A N 1
ATOM 1797 C CA . GLY A 1 225 ? -16.493 9.692 14.313 1.00 92.75 225 GLY A CA 1
ATOM 1798 C C . GLY A 1 225 ? -16.691 8.734 15.494 1.00 92.75 225 GLY A C 1
ATOM 1799 O O . GLY A 1 225 ? -17.472 9.011 16.401 1.00 92.75 225 GLY A O 1
ATOM 1800 N N . LYS A 1 226 ? -16.038 7.566 15.467 1.00 94.50 226 LYS A N 1
ATOM 1801 C CA . LYS A 1 226 ? -16.126 6.514 16.495 1.00 94.50 226 LYS A CA 1
ATOM 1802 C C . LYS A 1 226 ? -14.903 6.449 17.400 1.00 94.50 226 LYS A C 1
ATOM 1804 O O . LYS A 1 226 ? -14.858 5.598 18.285 1.00 94.50 226 LYS A O 1
ATOM 1809 N N . PHE A 1 227 ? -13.903 7.299 17.181 1.00 95.94 227 PHE A N 1
ATOM 1810 C CA . PHE A 1 227 ? -12.705 7.321 18.008 1.00 95.94 227 PHE A CA 1
ATOM 1811 C C . PHE A 1 227 ? -13.001 8.004 19.353 1.00 95.94 227 PHE A C 1
ATOM 1813 O O . PHE A 1 227 ? -13.336 9.187 19.349 1.00 95.94 227 PHE A O 1
ATOM 1820 N N . PRO A 1 228 ? -12.905 7.310 20.505 1.00 95.94 228 PRO A N 1
ATOM 1821 C CA . PRO A 1 228 ? -13.219 7.941 21.784 1.00 95.94 228 PRO A CA 1
ATOM 1822 C C . PRO A 1 228 ? -12.176 9.011 22.139 1.00 95.94 228 PRO A C 1
ATOM 1824 O O . PRO A 1 228 ? -10.992 8.693 22.247 1.00 95.94 228 PRO A O 1
ATOM 1827 N N . GLY A 1 229 ? -12.607 10.256 22.369 1.00 95.44 229 GLY A N 1
ATOM 1828 C CA . GLY A 1 229 ? -11.709 11.385 22.648 1.00 95.44 229 GLY A CA 1
ATOM 1829 C C . GLY A 1 229 ? -10.774 11.148 23.840 1.00 95.44 229 GLY A C 1
ATOM 1830 O O . GLY A 1 229 ? -9.562 11.308 23.720 1.00 95.44 229 GLY A O 1
ATOM 1831 N N . SER A 1 230 ? -11.291 10.622 24.953 1.00 95.94 230 SER A N 1
ATOM 1832 C CA . SER A 1 230 ? -10.473 10.264 26.123 1.00 95.94 230 SER A CA 1
ATOM 1833 C C . SER A 1 230 ? -9.410 9.201 25.815 1.00 95.94 230 SER A C 1
ATOM 1835 O O . SER A 1 230 ? -8.297 9.248 26.343 1.00 95.94 230 SER A O 1
ATOM 1837 N N . LYS A 1 231 ? -9.717 8.257 24.914 1.00 97.56 231 LYS A N 1
ATOM 1838 C CA . LYS A 1 231 ? -8.748 7.268 24.431 1.00 97.56 231 LYS A CA 1
ATOM 1839 C C . LYS A 1 231 ? -7.684 7.930 23.559 1.00 97.56 231 LYS A C 1
ATOM 1841 O O . LYS A 1 231 ? -6.518 7.566 23.682 1.00 97.56 231 LYS A O 1
ATOM 1846 N N . ALA A 1 232 ? -8.060 8.900 22.726 1.00 97.56 232 ALA A N 1
ATOM 1847 C CA . ALA A 1 232 ? -7.119 9.667 21.915 1.00 97.56 232 ALA A CA 1
ATOM 1848 C C . ALA A 1 232 ? -6.109 10.431 22.785 1.00 97.56 232 ALA A C 1
ATOM 1850 O O . ALA A 1 232 ? -4.911 10.297 22.550 1.00 97.56 232 ALA A O 1
ATOM 1851 N N . VAL A 1 233 ? -6.568 11.129 23.832 1.00 97.81 233 VAL A N 1
ATOM 1852 C CA . VAL A 1 233 ? -5.700 11.831 24.801 1.00 97.81 233 VAL A CA 1
ATOM 1853 C C . VAL A 1 233 ? -4.768 10.850 25.520 1.00 97.81 233 VAL A C 1
ATOM 1855 O O . VAL A 1 233 ? -3.556 11.052 25.575 1.00 97.81 233 VAL A O 1
ATOM 1858 N N . ALA A 1 234 ? -5.304 9.728 26.011 1.00 98.00 234 ALA A N 1
ATOM 1859 C CA . ALA A 1 234 ? -4.496 8.719 26.694 1.00 98.00 234 ALA A CA 1
ATOM 1860 C C . ALA A 1 234 ? -3.418 8.105 25.784 1.00 98.00 234 ALA A C 1
ATOM 1862 O O . ALA A 1 234 ? -2.287 7.894 26.227 1.00 98.00 234 ALA A O 1
ATOM 1863 N N . MET A 1 235 ? -3.751 7.815 24.521 1.00 98.31 235 MET A N 1
ATOM 1864 C CA . MET A 1 235 ? -2.792 7.293 23.544 1.00 98.31 235 MET A CA 1
ATOM 1865 C C . MET A 1 235 ? -1.777 8.355 23.107 1.00 98.31 235 MET A C 1
ATOM 1867 O O . MET A 1 235 ? -0.616 8.012 22.907 1.00 98.31 235 MET A O 1
ATOM 1871 N N . ALA A 1 236 ? -2.180 9.622 22.990 1.00 97.88 236 ALA A N 1
ATOM 1872 C CA . ALA A 1 236 ? -1.282 10.734 22.682 1.00 97.88 236 ALA A CA 1
ATOM 1873 C C . ALA A 1 236 ? -0.162 10.844 23.722 1.00 97.88 236 ALA A C 1
ATOM 1875 O O . ALA A 1 236 ? 1.009 10.870 23.350 1.00 97.88 236 ALA A O 1
ATOM 1876 N N . ALA A 1 237 ? -0.525 10.782 25.006 1.00 97.50 237 ALA A N 1
ATOM 1877 C CA . ALA A 1 237 ? 0.424 10.866 26.111 1.00 97.50 237 ALA A CA 1
ATOM 1878 C C . ALA A 1 237 ? 1.315 9.618 26.263 1.00 97.50 237 ALA A C 1
ATOM 1880 O O . ALA A 1 237 ? 2.458 9.731 26.700 1.00 97.50 237 ALA A O 1
ATOM 1881 N N . ASN A 1 238 ? 0.802 8.419 25.950 1.00 97.44 238 ASN A N 1
ATOM 1882 C CA . ASN A 1 238 ? 1.420 7.171 26.422 1.00 97.44 238 ASN A CA 1
ATOM 1883 C C . ASN A 1 238 ? 1.771 6.140 25.340 1.00 97.44 238 ASN A C 1
ATOM 1885 O O . ASN A 1 238 ? 2.486 5.187 25.653 1.00 97.44 238 ASN A O 1
ATOM 1889 N N . ASP A 1 239 ? 1.284 6.249 24.095 1.00 97.94 239 ASP A N 1
ATOM 1890 C CA . ASP A 1 239 ? 1.600 5.223 23.093 1.00 97.94 239 ASP A CA 1
ATOM 1891 C C . ASP A 1 239 ? 3.097 5.278 22.746 1.00 97.94 239 ASP A C 1
ATOM 1893 O O . ASP A 1 239 ? 3.600 6.321 22.306 1.00 97.94 239 ASP A O 1
ATOM 1897 N N . PRO A 1 240 ? 3.841 4.168 22.910 1.00 96.50 240 PRO A N 1
ATOM 1898 C CA . PRO A 1 240 ? 5.281 4.166 22.681 1.00 96.50 240 PRO A CA 1
ATOM 1899 C C . PRO A 1 240 ? 5.637 4.335 21.198 1.00 96.50 240 PRO A C 1
ATOM 1901 O O . PRO A 1 240 ? 6.753 4.752 20.876 1.00 96.50 240 PRO A O 1
ATOM 1904 N N . SER A 1 241 ? 4.711 4.031 20.282 1.00 97.12 241 SER A N 1
ATOM 1905 C CA . SER A 1 241 ? 4.963 4.062 18.847 1.00 97.12 241 SER A CA 1
ATOM 1906 C C . SER A 1 241 ? 4.863 5.472 18.271 1.00 97.12 241 SER A C 1
ATOM 1908 O O . SER A 1 241 ? 3.805 6.099 18.245 1.00 97.12 241 SER A O 1
ATOM 1910 N N . GLN A 1 242 ? 5.957 5.922 17.657 1.00 96.06 242 GLN A N 1
ATOM 1911 C CA . GLN A 1 242 ? 5.975 7.150 16.859 1.00 96.06 242 GLN A CA 1
ATOM 1912 C C . GLN A 1 242 ? 5.025 7.085 15.650 1.00 96.06 242 GLN A C 1
ATOM 1914 O O . GLN A 1 242 ? 4.495 8.111 15.229 1.00 96.06 242 GLN A O 1
ATOM 1919 N N . MET A 1 243 ? 4.771 5.892 15.099 1.00 96.25 243 MET A N 1
ATOM 1920 C CA . MET A 1 243 ? 3.799 5.701 14.016 1.00 96.25 243 MET A CA 1
ATOM 1921 C C . MET A 1 243 ? 2.367 5.935 14.506 1.00 96.25 243 MET A C 1
ATOM 1923 O O . MET A 1 243 ? 1.577 6.570 13.804 1.00 96.25 243 MET A O 1
ATOM 1927 N N . VAL A 1 244 ? 2.032 5.446 15.703 1.00 98.12 244 VAL A N 1
ATOM 1928 C CA . VAL A 1 244 ? 0.710 5.674 16.301 1.00 98.12 244 VAL A CA 1
ATOM 1929 C C . VAL A 1 244 ? 0.538 7.146 16.662 1.00 98.12 244 VAL A C 1
ATOM 1931 O O . VAL A 1 244 ? -0.480 7.730 16.302 1.00 98.12 244 VAL A O 1
ATOM 1934 N N . ARG A 1 245 ? 1.554 7.785 17.256 1.00 97.31 245 ARG A N 1
ATOM 1935 C CA . ARG A 1 245 ? 1.533 9.231 17.542 1.00 97.31 245 ARG A CA 1
ATOM 1936 C C . ARG A 1 245 ? 1.347 10.086 16.285 1.00 97.31 245 ARG A C 1
ATOM 1938 O O . ARG A 1 245 ? 0.554 11.020 16.299 1.00 97.31 245 ARG A O 1
ATOM 1945 N N . LEU A 1 246 ? 1.964 9.716 15.158 1.00 97.06 246 LEU A N 1
ATOM 1946 C CA . LEU A 1 246 ? 1.705 10.370 13.867 1.00 97.06 246 LEU A CA 1
ATOM 1947 C C . LEU A 1 246 ? 0.259 10.167 13.378 1.00 97.06 246 LEU A C 1
ATOM 1949 O O . LEU A 1 246 ? -0.346 11.087 12.823 1.00 97.06 246 LEU A O 1
ATOM 1953 N N . ALA A 1 247 ? -0.308 8.970 13.561 1.00 97.75 247 ALA A N 1
ATOM 1954 C CA . ALA A 1 247 ? -1.705 8.713 13.219 1.00 97.75 247 ALA A CA 1
ATOM 1955 C C . ALA A 1 247 ? -2.668 9.542 14.086 1.00 97.75 247 ALA A C 1
ATOM 1957 O O . ALA A 1 247 ? -3.637 10.070 13.550 1.00 97.75 247 ALA A O 1
ATOM 1958 N N . LEU A 1 248 ? -2.371 9.705 15.379 1.00 98.12 248 LEU A N 1
ATOM 1959 C CA . LEU A 1 248 ? -3.121 10.565 16.300 1.00 98.12 248 LEU A CA 1
ATOM 1960 C C . LEU A 1 248 ? -3.049 12.033 15.880 1.00 98.12 248 LEU A C 1
ATOM 1962 O O . LEU A 1 248 ? -4.089 12.668 15.746 1.00 98.12 248 LEU A O 1
ATOM 1966 N N . ALA A 1 249 ? -1.849 12.538 15.575 1.00 97.00 249 ALA A N 1
ATOM 1967 C CA . ALA A 1 249 ? -1.659 13.901 15.077 1.00 97.00 249 ALA A CA 1
ATOM 1968 C C . ALA A 1 249 ? -2.493 14.171 13.811 1.00 97.00 249 ALA A C 1
ATOM 1970 O O . ALA A 1 249 ? -3.106 15.226 13.675 1.00 97.00 249 ALA A O 1
ATOM 1971 N N . SER A 1 250 ? -2.570 13.189 12.907 1.00 96.31 250 SER A N 1
ATOM 1972 C CA . SER A 1 250 ? -3.381 13.286 11.683 1.00 96.31 250 SER A CA 1
ATOM 1973 C C . SER A 1 250 ? -4.891 13.255 11.955 1.00 96.31 250 SER A C 1
ATOM 1975 O O . SER A 1 250 ? -5.658 13.773 11.152 1.00 96.31 250 SER A O 1
ATOM 1977 N N . ALA A 1 251 ? -5.313 12.641 13.062 1.00 96.88 251 ALA A N 1
ATOM 1978 C CA . ALA A 1 251 ? -6.711 12.480 13.452 1.00 96.88 251 ALA A CA 1
ATOM 1979 C C . ALA A 1 251 ? -7.245 13.634 14.320 1.00 96.88 251 ALA A C 1
ATOM 1981 O O . ALA A 1 251 ? -8.439 13.664 14.599 1.00 96.88 251 ALA A O 1
ATOM 1982 N N . LEU A 1 252 ? -6.404 14.589 14.746 1.00 96.38 252 LEU A N 1
ATOM 1983 C CA . LEU A 1 252 ? -6.810 15.689 15.638 1.00 96.38 252 LEU A CA 1
ATOM 1984 C C . LEU A 1 252 ? -8.016 16.479 15.106 1.00 96.38 252 LEU A C 1
ATOM 1986 O O . LEU A 1 252 ? -8.899 16.856 15.876 1.00 96.38 252 LEU A O 1
ATOM 1990 N N . ALA A 1 253 ? -8.072 16.712 13.792 1.00 94.62 253 ALA A N 1
ATOM 1991 C CA . ALA A 1 253 ? -9.172 17.439 13.158 1.00 94.62 253 ALA A CA 1
ATOM 1992 C C . ALA A 1 253 ? -10.523 16.705 13.258 1.00 94.62 253 ALA A C 1
ATOM 1994 O O . ALA A 1 253 ? -11.564 17.359 13.251 1.00 94.62 253 ALA A O 1
ATOM 1995 N N . ASP A 1 254 ? -10.497 15.380 13.403 1.00 94.56 254 ASP A N 1
ATOM 1996 C CA . ASP A 1 254 ? -11.683 14.526 13.499 1.00 94.56 254 ASP A CA 1
ATOM 1997 C C . ASP A 1 254 ? -12.145 14.311 14.955 1.00 94.56 254 ASP A C 1
ATOM 1999 O O . ASP A 1 254 ? -13.200 13.722 15.191 1.00 94.56 254 ASP A O 1
ATOM 2003 N N . LEU A 1 255 ? -11.368 14.774 15.945 1.00 94.12 255 LEU A N 1
ATOM 2004 C CA . LEU A 1 255 ? -11.752 14.742 17.358 1.00 94.12 255 LEU A CA 1
ATOM 2005 C C . LEU A 1 255 ? -12.694 15.901 17.702 1.00 94.12 255 LEU A C 1
ATOM 2007 O O . LEU A 1 255 ? -12.645 16.973 17.082 1.00 94.12 255 LEU A O 1
ATOM 2011 N N . ASP A 1 256 ? -13.510 15.698 18.738 1.00 90.75 256 ASP A N 1
ATOM 2012 C CA . ASP A 1 256 ? -14.276 16.774 19.357 1.00 90.75 256 ASP A CA 1
ATOM 2013 C C . ASP A 1 256 ? -13.350 17.848 19.948 1.00 90.75 256 ASP A C 1
ATOM 2015 O O . ASP A 1 256 ? -12.197 17.589 20.299 1.00 90.75 256 ASP A O 1
ATOM 2019 N N . GLU A 1 257 ? -13.859 19.076 20.033 1.00 89.88 257 GLU A N 1
ATOM 2020 C CA . GLU A 1 257 ? -13.053 20.251 20.369 1.00 89.88 257 GLU A CA 1
ATOM 2021 C C . GLU A 1 257 ? -12.376 20.149 21.742 1.00 89.88 257 GLU A C 1
ATOM 2023 O O . GLU A 1 257 ? -11.211 20.529 21.859 1.00 89.88 257 GL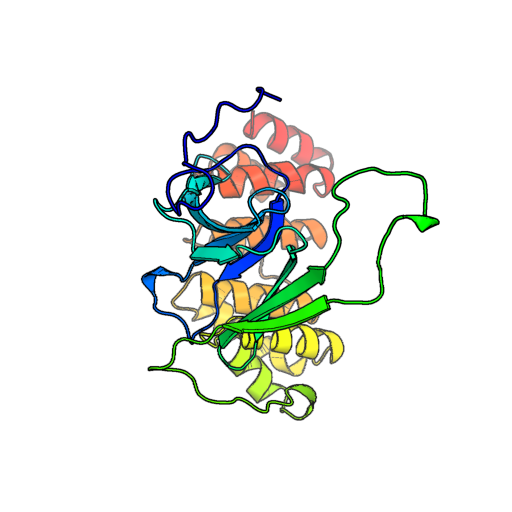U A O 1
ATOM 2028 N N . SER A 1 258 ? -13.060 19.584 22.746 1.00 89.69 258 SER A N 1
ATOM 2029 C CA . SER A 1 258 ? -12.496 19.393 24.088 1.00 89.69 258 SER A CA 1
ATOM 2030 C C . SER A 1 258 ? -11.263 18.491 24.075 1.00 89.69 258 SER A C 1
ATOM 2032 O O . SER A 1 258 ? -10.207 18.890 24.555 1.00 89.69 258 SER A O 1
ATOM 2034 N N . HIS A 1 259 ? -11.354 17.305 23.470 1.00 96.19 259 HIS A N 1
ATOM 2035 C CA . HIS A 1 259 ? -10.238 16.357 23.476 1.00 96.19 259 HIS A CA 1
ATOM 2036 C C . HIS A 1 259 ? -9.153 16.690 22.447 1.00 96.19 259 HIS A C 1
ATOM 2038 O O . HIS A 1 259 ? -8.019 16.232 22.585 1.00 96.19 259 HIS A O 1
ATOM 2044 N N . ARG A 1 260 ? -9.468 17.472 21.405 1.00 95.94 260 ARG A N 1
ATOM 2045 C CA . ARG A 1 260 ? -8.502 17.857 20.367 1.00 95.94 260 ARG A CA 1
ATOM 2046 C C . ARG A 1 260 ? -7.297 18.588 20.950 1.00 95.94 260 ARG A C 1
ATOM 2048 O O . ARG A 1 260 ? -6.167 18.236 20.617 1.00 95.94 260 ARG A O 1
ATOM 2055 N N . TRP A 1 261 ? -7.531 19.604 21.776 1.00 95.56 261 TRP A N 1
ATOM 2056 C CA . TRP A 1 261 ? -6.449 20.409 22.346 1.00 95.56 261 TRP A CA 1
ATOM 2057 C C . TRP A 1 261 ? -5.643 19.620 23.372 1.00 95.56 261 TRP A C 1
ATOM 2059 O O . TRP A 1 261 ? -4.420 19.601 23.283 1.00 95.56 261 TRP A O 1
ATOM 2069 N N . GLU A 1 262 ? -6.317 18.868 24.243 1.00 97.19 262 GLU A N 1
ATOM 2070 C CA . GLU A 1 262 ? -5.653 17.982 25.205 1.00 97.19 262 GLU A CA 1
ATOM 2071 C C . GLU A 1 262 ? -4.753 16.946 24.509 1.00 97.19 262 GLU A C 1
ATOM 2073 O O . GLU A 1 262 ? -3.612 16.722 24.911 1.00 97.19 262 GLU A O 1
ATOM 2078 N N . ALA A 1 263 ? -5.234 16.332 23.422 1.00 97.44 263 ALA A N 1
ATOM 2079 C CA . ALA A 1 263 ? -4.446 15.375 22.652 1.00 97.44 263 ALA A CA 1
ATOM 2080 C C . ALA A 1 263 ? -3.276 16.047 21.915 1.00 97.44 263 ALA A C 1
ATOM 2082 O O . ALA A 1 263 ? -2.210 15.446 21.800 1.00 97.44 263 ALA A O 1
ATOM 2083 N N . ALA A 1 264 ? -3.456 17.274 21.416 1.00 97.12 264 ALA A N 1
ATOM 2084 C CA . ALA A 1 264 ? -2.390 18.031 20.764 1.00 97.12 264 ALA A CA 1
ATOM 2085 C C . ALA A 1 264 ? -1.273 18.409 21.749 1.00 97.12 264 ALA A C 1
ATOM 2087 O O . ALA A 1 264 ? -0.102 18.233 21.424 1.00 97.12 264 ALA A O 1
ATOM 2088 N N . GLU A 1 265 ? -1.628 18.865 22.953 1.00 96.81 265 GLU A N 1
ATOM 2089 C CA . GLU A 1 265 ? -0.673 19.168 24.026 1.00 96.81 265 GLU A CA 1
ATOM 2090 C C . GLU A 1 265 ? 0.086 17.918 24.479 1.00 96.81 265 GLU A C 1
ATOM 2092 O O . GLU A 1 265 ? 1.295 17.973 24.671 1.00 96.81 265 GLU A O 1
ATOM 2097 N N . ALA A 1 266 ? -0.592 16.773 24.582 1.00 97.19 266 ALA A N 1
ATOM 2098 C CA . ALA A 1 266 ? 0.042 15.510 24.956 1.00 97.19 266 ALA A CA 1
ATOM 2099 C C . ALA A 1 266 ? 1.001 14.943 23.888 1.00 97.19 266 ALA A C 1
ATOM 2101 O O . ALA A 1 266 ? 1.847 14.110 24.211 1.00 97.19 266 ALA A O 1
ATOM 2102 N N . LEU A 1 267 ? 0.855 15.345 22.619 1.00 96.12 267 LEU A N 1
ATOM 2103 C CA . LEU A 1 267 ? 1.741 14.941 21.519 1.00 96.12 267 LEU A CA 1
ATOM 2104 C C . LEU A 1 267 ? 2.991 15.826 21.381 1.00 96.12 267 LEU A C 1
ATOM 2106 O O . LEU A 1 267 ? 3.916 15.412 20.673 1.00 96.12 267 LEU A O 1
ATOM 2110 N N . ALA A 1 268 ? 2.977 17.027 21.969 1.00 90.75 268 ALA A N 1
ATOM 2111 C CA . ALA A 1 268 ? 4.049 18.022 21.886 1.00 90.75 268 ALA A CA 1
ATOM 2112 C C . ALA A 1 268 ? 5.254 17.649 22.763 1.00 90.75 268 ALA A C 1
ATOM 2114 O O . ALA A 1 268 ? 6.393 17.851 22.279 1.00 90.75 268 ALA A O 1
#

Secondary structure (DSSP, 8-state):
---S-S--PPTT-SS---SS-EEEEEE---SSS-GGGTT-EEEEETTTTEEEEEEEEEETTEEEEEE-SS-SEE---TTEEEEEEEE-TTSPEEEEEEE-S--S----GGG---S---EEEE--TTT-------GGGS-HHHHHHHTT-SSHHHHHHHHHHHHHHT-GGGHHHHHHHHHH-SSHHHHHHHHHHHHHTTPPPPGGGGG-SSHHHHHHHHHHHHHTT-S-HHHHHHHHHH---HHHHHHHHHHGGGS-HHHHHHHHHHH-

Sequence (268 aa):
YGHGEGGAGKRGSRALYGGHAHVGAMIYYGDNWPDEYRGHLFTHNLHGRQMNRQVNKRFGSGYETVHSGSDHLLVPDSRFMGVELKYGPDGAVYMTDWQDQQHCHNTREEIWDRSDGGIYRMAWEKTWKPAAVDLRKRSTGELVELLFHRNEWYGRTARRILQERGDQTVVPVLRKALREGKTAVGVLRALWALHAVGAEVPVGLLDHADEAVRAWAVRLTAQTGKFPGSKAVAMAANDPSQMVRLALASALADLDESHRWEAAEALA

Radius of gyration: 22.31 Å; chains: 1; bounding box: 52×44×59 Å

pLDDT: mean 90.56, std 13.75, range [28.59, 98.44]

Foldseek 3Di:
DDPDPQAPDDQVFQAGDDDFDWAAWDQQQFDFDDPVSHRWIWTDGFQSQFIFTWHWDDDQLGTDIGGPRGTDDHDPDLQWGKHHWDADPQSWIKTKTAGANDDDDDPPPVRGDRPDMDIDTGGDVVRGDDDDDDCLPDDLVVLLVQLPDSRCNSVVVSLVSLLVVLDCVCLVVLVVQLVPPPDPSSNVSSQSSCVSSVHDRDLCLCVPPDLVSNLVSLQSCLVVLNHDLVSLLVCLQDVPGSNSVVSSVVSLVSDDPVSSVSSVVSND